Protein AF-A0A0S4MYK7-F1 (afdb_monomer_lite)

Radius of gyration: 21.39 Å; chains: 1; bounding box: 50×66×61 Å

pLDDT: mean 77.75, std 15.6, range [30.25, 95.31]

Organism: NCBI:txid1643428

Structure (mmCIF, N/CA/C/O backbone):
data_AF-A0A0S4MYK7-F1
#
_entry.id   AF-A0A0S4MYK7-F1
#
loop_
_atom_site.group_PDB
_atom_site.id
_atom_site.type_symbol
_atom_site.label_atom_id
_atom_site.label_alt_id
_atom_site.label_comp_id
_atom_site.label_asym_id
_atom_site.label_entity_id
_atom_site.label_seq_id
_atom_site.pdbx_PDB_ins_code
_atom_site.Cartn_x
_atom_site.Cartn_y
_atom_site.Cartn_z
_atom_site.occupancy
_atom_site.B_iso_or_equiv
_atom_site.auth_seq_id
_atom_site.auth_comp_id
_atom_site.auth_asym_id
_atom_site.auth_atom_id
_atom_site.pdbx_PDB_model_num
ATOM 1 N N . MET A 1 1 ? 24.132 -49.201 -12.277 1.00 36.19 1 MET A N 1
ATOM 2 C CA . MET A 1 1 ? 24.384 -48.050 -11.379 1.00 36.19 1 MET A CA 1
ATOM 3 C C . MET A 1 1 ? 23.115 -47.216 -11.295 1.00 36.19 1 MET A C 1
ATOM 5 O O . MET A 1 1 ? 22.819 -46.461 -12.211 1.00 36.19 1 MET A O 1
ATOM 9 N N . LEU A 1 2 ? 22.321 -47.432 -10.247 1.00 34.56 2 LEU A N 1
ATOM 10 C CA . LEU A 1 2 ? 21.029 -46.779 -10.039 1.00 34.56 2 LEU A CA 1
ATOM 11 C C . LEU A 1 2 ? 21.287 -45.382 -9.445 1.00 34.56 2 LEU A C 1
ATOM 13 O O . LEU A 1 2 ? 21.697 -45.269 -8.289 1.00 34.56 2 LEU A O 1
ATOM 17 N N . LYS A 1 3 ? 21.132 -44.316 -10.241 1.00 38.22 3 LYS A N 1
ATOM 18 C CA . LYS A 1 3 ? 21.224 -42.940 -9.731 1.00 38.22 3 LYS A CA 1
ATOM 19 C C . LYS A 1 3 ? 20.021 -42.687 -8.822 1.00 38.22 3 LYS A C 1
ATOM 21 O O . LYS A 1 3 ? 18.886 -42.667 -9.284 1.00 38.22 3 LYS A O 1
ATOM 26 N N . LYS A 1 4 ? 20.292 -42.529 -7.525 1.00 41.41 4 LYS A N 1
ATOM 27 C CA . LYS A 1 4 ? 19.329 -42.097 -6.508 1.00 41.41 4 LYS A CA 1
ATOM 28 C C . LYS A 1 4 ? 18.745 -40.744 -6.927 1.00 41.41 4 LYS A C 1
ATOM 30 O O . LYS A 1 4 ? 19.479 -39.763 -7.008 1.00 41.41 4 LYS A O 1
ATOM 35 N N . PHE A 1 5 ? 17.448 -40.707 -7.216 1.00 39.78 5 PHE A N 1
ATOM 36 C CA . PHE A 1 5 ? 16.699 -39.470 -7.413 1.00 39.78 5 PHE A CA 1
ATOM 37 C C . PHE A 1 5 ? 16.423 -38.889 -6.021 1.00 39.78 5 PHE A C 1
ATOM 39 O O . PHE A 1 5 ? 15.756 -39.520 -5.203 1.00 39.78 5 PHE A O 1
ATOM 46 N N . PHE A 1 6 ? 17.028 -37.745 -5.712 1.00 35.53 6 PHE A N 1
ATOM 47 C CA . PHE A 1 6 ? 16.837 -37.058 -4.438 1.00 35.53 6 PHE A CA 1
ATOM 48 C C . PHE A 1 6 ? 15.521 -36.279 -4.526 1.00 35.53 6 PHE A C 1
ATOM 50 O O . PHE A 1 6 ? 15.405 -35.337 -5.307 1.00 35.53 6 PHE A O 1
ATOM 57 N N . LEU A 1 7 ? 14.510 -36.711 -3.776 1.00 37.34 7 LEU A N 1
ATOM 58 C CA . LEU A 1 7 ? 13.224 -36.030 -3.673 1.00 37.34 7 LEU A CA 1
ATOM 59 C C . LEU A 1 7 ? 13.401 -34.894 -2.657 1.00 37.34 7 LEU A C 1
ATOM 61 O O . LEU A 1 7 ? 13.391 -35.124 -1.449 1.00 37.34 7 LEU A O 1
ATOM 65 N N . LEU A 1 8 ? 13.682 -33.682 -3.144 1.00 31.38 8 LEU A N 1
ATOM 66 C CA . LEU A 1 8 ? 13.832 -32.505 -2.293 1.00 31.38 8 LEU A CA 1
ATOM 67 C C . LEU A 1 8 ? 12.433 -32.005 -1.904 1.00 31.38 8 LEU A C 1
ATOM 69 O O . LEU A 1 8 ? 11.762 -31.328 -2.677 1.00 31.38 8 LEU A O 1
ATOM 73 N N . PHE A 1 9 ? 11.983 -32.372 -0.707 1.00 36.53 9 PHE A N 1
ATOM 74 C CA . PHE A 1 9 ? 10.802 -31.783 -0.079 1.00 36.53 9 PHE A CA 1
ATOM 75 C C . PHE A 1 9 ? 11.145 -30.339 0.323 1.00 36.53 9 PHE A C 1
ATOM 77 O O . PHE A 1 9 ? 11.805 -30.107 1.336 1.00 36.53 9 PHE A O 1
ATOM 84 N N . VAL A 1 10 ? 10.745 -29.357 -0.491 1.00 31.17 10 VAL A N 1
ATOM 85 C CA . VAL A 1 10 ? 10.786 -27.940 -0.105 1.00 31.17 10 VAL A CA 1
ATOM 86 C C . VAL A 1 10 ? 9.609 -27.698 0.832 1.00 31.17 10 VAL A C 1
ATOM 88 O O . VAL A 1 10 ? 8.481 -27.486 0.397 1.00 31.17 10 VAL A O 1
ATOM 91 N N . PHE A 1 11 ? 9.866 -27.759 2.137 1.00 32.56 11 PHE A N 1
ATOM 92 C CA . PHE A 1 11 ? 8.982 -27.144 3.119 1.00 32.56 11 PHE A CA 1
ATOM 93 C C . PHE A 1 11 ? 9.080 -25.625 2.935 1.00 32.56 11 PHE A C 1
ATOM 95 O O . PHE A 1 11 ? 10.013 -24.987 3.421 1.00 32.56 11 PHE A O 1
ATOM 102 N N . ALA A 1 12 ? 8.132 -25.046 2.196 1.00 33.25 12 ALA A N 1
ATOM 103 C CA . ALA A 1 12 ? 7.844 -23.624 2.277 1.00 33.25 12 ALA A CA 1
ATOM 104 C C . ALA A 1 12 ? 7.231 -23.377 3.658 1.00 33.25 12 ALA A C 1
ATOM 106 O O . ALA A 1 12 ? 6.034 -23.558 3.867 1.00 33.25 12 ALA A O 1
ATOM 107 N N . VAL A 1 13 ? 8.071 -23.047 4.637 1.00 30.25 13 VAL A N 1
ATOM 108 C CA . VAL A 1 13 ? 7.571 -22.477 5.882 1.00 30.25 13 VAL A CA 1
ATOM 109 C C . VAL A 1 13 ? 7.198 -21.040 5.546 1.00 30.25 13 VAL A C 1
ATOM 111 O O . VAL A 1 13 ? 8.043 -20.146 5.557 1.00 30.25 13 VAL A O 1
ATOM 114 N N . GLU A 1 14 ? 5.936 -20.823 5.188 1.00 32.03 14 GLU A N 1
ATOM 115 C CA . GLU A 1 14 ? 5.342 -19.500 5.313 1.00 32.03 14 GLU A CA 1
ATOM 116 C C . GLU A 1 14 ? 5.311 -19.191 6.804 1.00 32.03 14 GLU A C 1
ATOM 118 O O . GLU A 1 14 ? 4.403 -19.598 7.527 1.00 32.03 14 GLU A O 1
ATOM 123 N N . ILE A 1 15 ? 6.351 -18.524 7.304 1.00 30.55 15 ILE A N 1
ATOM 124 C CA . ILE A 1 15 ? 6.237 -17.890 8.607 1.00 30.55 15 ILE A CA 1
ATOM 125 C C . ILE A 1 15 ? 5.435 -16.614 8.362 1.00 30.55 15 ILE A C 1
ATOM 127 O O . ILE A 1 15 ? 5.977 -15.556 8.040 1.00 30.55 15 ILE A O 1
ATOM 131 N N . ILE A 1 16 ? 4.114 -16.778 8.389 1.00 30.27 16 ILE A N 1
ATOM 132 C CA . ILE A 1 16 ? 3.147 -15.692 8.321 1.00 30.27 16 ILE A CA 1
ATOM 133 C C . ILE A 1 16 ? 3.335 -14.903 9.613 1.00 30.27 16 ILE A C 1
ATOM 135 O O . ILE A 1 16 ? 3.156 -15.411 10.717 1.00 30.27 16 ILE A O 1
ATOM 139 N N . PHE A 1 17 ? 3.837 -13.688 9.460 1.00 31.70 17 PHE A N 1
ATOM 140 C CA . PHE A 1 17 ? 4.013 -12.741 10.539 1.00 31.70 17 PHE A CA 1
ATOM 141 C C . PHE A 1 17 ? 3.253 -11.458 10.130 1.00 31.70 17 PHE A C 1
ATOM 143 O O . PHE A 1 17 ? 3.478 -10.936 9.042 1.00 31.70 17 PHE A O 1
ATOM 150 N N . ALA A 1 18 ? 2.438 -10.898 11.034 1.00 32.97 18 ALA A N 1
ATOM 151 C CA . ALA A 1 18 ? 1.685 -9.618 10.951 1.00 32.97 18 ALA A CA 1
ATOM 152 C C . ALA A 1 18 ? 2.222 -8.512 10.006 1.00 32.97 18 ALA A C 1
ATOM 154 O O . ALA A 1 18 ? 3.213 -7.854 10.312 1.00 32.97 18 ALA A O 1
ATOM 155 N N . GLN A 1 19 ? 1.541 -8.194 8.916 1.00 52.41 19 GLN A N 1
ATOM 156 C CA . GLN A 1 19 ? 1.977 -7.187 7.940 1.00 52.41 19 GLN A CA 1
ATOM 157 C C . GLN A 1 19 ? 1.404 -5.794 8.275 1.00 52.41 19 GLN A C 1
ATOM 159 O O . GLN A 1 19 ? 0.698 -5.166 7.487 1.00 52.41 19 GLN A O 1
ATOM 164 N N . PHE A 1 20 ? 1.694 -5.298 9.482 1.00 57.03 20 PHE A N 1
ATOM 165 C CA . PHE A 1 20 ? 0.897 -4.278 10.179 1.00 57.03 20 PHE A CA 1
ATOM 166 C C . PHE A 1 20 ? 0.611 -2.989 9.383 1.00 57.03 20 PHE A C 1
ATOM 168 O O . PHE A 1 20 ? -0.503 -2.488 9.417 1.00 57.03 20 PHE A O 1
ATOM 175 N N . GLN A 1 21 ? 1.568 -2.452 8.624 1.00 63.75 21 GLN A N 1
ATOM 176 C CA . GLN A 1 21 ? 1.427 -1.169 7.900 1.00 63.75 21 GLN A CA 1
ATOM 177 C C . GLN A 1 21 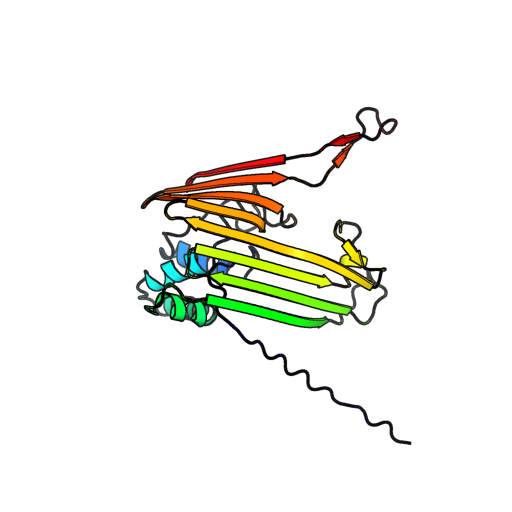? 1.734 -1.264 6.407 1.00 63.75 21 GLN A C 1
ATOM 179 O O . GLN A 1 21 ? 2.024 -0.262 5.738 1.00 63.75 21 GLN A O 1
ATOM 184 N N . GLU A 1 22 ? 1.684 -2.479 5.877 1.00 80.69 22 GLU A N 1
ATOM 185 C CA . GLU A 1 22 ? 1.877 -2.699 4.453 1.00 80.69 22 GLU A CA 1
ATOM 186 C C . GLU A 1 22 ? 0.706 -2.109 3.667 1.00 80.69 22 GLU A C 1
ATOM 188 O O . GLU A 1 22 ? -0.453 -2.201 4.082 1.00 80.69 22 GLU A O 1
ATOM 193 N N . THR A 1 23 ? 0.996 -1.466 2.542 1.00 85.69 23 THR A N 1
ATOM 194 C CA . THR A 1 23 ? -0.028 -1.085 1.575 1.00 85.69 23 THR A CA 1
ATOM 195 C C . THR A 1 23 ? -0.401 -2.308 0.757 1.00 85.69 23 THR A C 1
ATOM 197 O O . THR A 1 23 ? 0.454 -2.982 0.187 1.00 85.69 23 THR A O 1
ATOM 200 N N . ILE A 1 24 ? -1.697 -2.607 0.708 1.00 87.00 24 ILE A N 1
ATOM 201 C CA . ILE A 1 24 ? -2.219 -3.767 -0.008 1.00 87.00 24 ILE A CA 1
ATOM 202 C C . ILE A 1 24 ? -2.123 -3.482 -1.514 1.00 87.00 24 ILE A C 1
ATOM 204 O O . ILE A 1 24 ? -2.744 -2.506 -1.961 1.00 87.00 24 ILE A O 1
ATOM 208 N N . PRO A 1 25 ? -1.424 -4.320 -2.304 1.00 84.44 25 PRO A N 1
ATOM 209 C CA . PRO A 1 25 ? -1.356 -4.184 -3.758 1.00 84.44 25 PRO A CA 1
ATOM 210 C C . PRO A 1 25 ? -2.746 -4.069 -4.379 1.00 84.44 25 PRO A C 1
ATOM 212 O O . PRO A 1 25 ? -3.660 -4.797 -4.002 1.00 84.44 25 PRO A O 1
ATOM 215 N N . THR A 1 26 ? -2.937 -3.141 -5.312 1.00 83.44 26 THR A N 1
ATOM 216 C CA . THR A 1 26 ? -4.266 -2.732 -5.809 1.00 83.44 26 THR A CA 1
ATOM 217 C C . THR A 1 26 ? -5.048 -3.825 -6.543 1.00 83.44 26 THR A C 1
ATOM 219 O O . THR A 1 26 ? -6.259 -3.686 -6.725 1.00 83.44 26 THR A O 1
ATOM 222 N N . ASP A 1 27 ? -4.377 -4.903 -6.940 1.00 80.31 27 ASP A N 1
ATOM 223 C CA . ASP A 1 27 ? -4.916 -6.097 -7.594 1.00 80.31 27 ASP A CA 1
ATOM 224 C C . ASP A 1 27 ? -5.308 -7.218 -6.609 1.00 80.31 27 ASP A C 1
ATOM 226 O O . ASP A 1 27 ? -5.877 -8.236 -7.016 1.00 80.31 27 ASP A O 1
ATOM 230 N N . TYR A 1 28 ? -5.049 -7.038 -5.311 1.00 85.06 28 TYR A N 1
ATOM 231 C CA . TYR A 1 28 ? -5.287 -8.064 -4.302 1.00 85.06 28 TYR A CA 1
ATOM 232 C C . TYR A 1 28 ? -6.782 -8.347 -4.087 1.00 85.06 28 TYR A C 1
ATOM 234 O O . TYR A 1 28 ? -7.639 -7.458 -4.145 1.00 85.06 28 TYR A O 1
ATOM 242 N N . TRP A 1 29 ? -7.112 -9.608 -3.794 1.00 88.50 29 TRP A N 1
ATOM 243 C CA . TRP A 1 29 ? -8.495 -10.097 -3.721 1.00 88.50 29 TRP A CA 1
ATOM 244 C C . TRP A 1 29 ? -9.346 -9.390 -2.653 1.00 88.50 29 TRP A C 1
ATOM 246 O O . TRP A 1 29 ? -10.561 -9.270 -2.821 1.00 88.50 29 TRP A O 1
ATOM 256 N N . ILE A 1 30 ? -8.708 -8.848 -1.611 1.00 91.06 30 ILE A N 1
ATOM 257 C CA . ILE A 1 30 ? -9.346 -8.081 -0.532 1.00 91.06 30 ILE A CA 1
ATOM 258 C C . ILE A 1 30 ? -10.174 -6.916 -1.074 1.00 91.06 30 ILE A C 1
ATOM 260 O O . ILE A 1 30 ? -11.272 -6.667 -0.578 1.00 91.06 30 ILE A O 1
ATOM 264 N N . TYR A 1 31 ? -9.704 -6.217 -2.115 1.00 89.50 31 TYR A N 1
ATOM 265 C CA . TYR A 1 31 ? -10.429 -5.060 -2.647 1.00 89.50 31 TYR A CA 1
ATOM 266 C C . TYR A 1 31 ? -11.820 -5.429 -3.161 1.00 89.50 31 TYR A C 1
ATOM 268 O O . TYR A 1 31 ? -12.742 -4.629 -3.021 1.00 89.50 31 TYR A O 1
ATOM 276 N N . LYS A 1 32 ? -11.997 -6.642 -3.701 1.00 89.62 32 LYS A N 1
ATOM 277 C CA . LYS A 1 32 ? -13.311 -7.120 -4.150 1.00 89.62 32 LYS A CA 1
ATOM 278 C C . LYS A 1 32 ? -14.265 -7.301 -2.969 1.00 89.62 32 LYS A C 1
ATOM 280 O O . LYS A 1 32 ? -15.413 -6.879 -3.059 1.00 89.62 32 LYS A O 1
ATOM 285 N N . LEU A 1 33 ? -13.783 -7.874 -1.864 1.00 91.75 33 LEU A N 1
ATOM 286 C CA . LEU A 1 33 ? -14.592 -8.053 -0.656 1.00 91.75 33 LEU A CA 1
ATOM 287 C C . LEU A 1 33 ? -14.928 -6.724 0.013 1.00 91.75 33 LEU A C 1
ATOM 289 O O . LEU A 1 33 ? -16.085 -6.482 0.342 1.00 91.75 33 LEU A O 1
ATOM 293 N N . VAL A 1 34 ? -13.936 -5.845 0.167 1.00 91.31 34 VAL A N 1
ATOM 294 C CA . VAL A 1 34 ? -14.137 -4.518 0.756 1.00 91.31 34 VAL A CA 1
ATOM 295 C C . VAL A 1 34 ? -15.154 -3.726 -0.062 1.00 91.31 34 VAL A C 1
ATOM 297 O O . VAL A 1 34 ? -16.049 -3.119 0.510 1.00 91.31 34 VAL A O 1
ATOM 300 N N . GLU A 1 35 ? -15.084 -3.749 -1.394 1.00 89.38 35 GLU A N 1
ATOM 301 C CA . GLU A 1 35 ? -16.084 -3.073 -2.226 1.00 89.38 35 GLU A CA 1
ATOM 302 C C . GLU A 1 35 ? -17.494 -3.649 -2.069 1.00 89.38 35 GLU A C 1
ATOM 304 O O . GLU A 1 35 ? -18.450 -2.878 -1.995 1.00 89.38 35 GLU A O 1
ATOM 309 N N . GLU A 1 36 ? -17.637 -4.973 -2.004 1.00 90.81 36 GLU A N 1
ATOM 310 C CA . GLU A 1 36 ? -18.932 -5.628 -1.782 1.00 90.81 36 GLU A CA 1
ATOM 311 C C . GLU A 1 36 ? -19.528 -5.243 -0.419 1.00 90.81 36 GLU A C 1
ATOM 313 O O . GLU A 1 36 ? -20.709 -4.908 -0.318 1.00 90.81 36 GLU A O 1
ATOM 318 N N . LEU A 1 37 ? -18.699 -5.209 0.624 1.00 91.69 37 LEU A N 1
ATOM 319 C CA . LEU A 1 37 ? -19.108 -4.794 1.965 1.00 91.69 37 LEU A CA 1
ATOM 320 C C . LEU A 1 37 ? -19.464 -3.298 2.001 1.00 91.69 37 LEU A C 1
ATOM 322 O O . LEU A 1 37 ? -20.478 -2.923 2.593 1.00 91.69 37 LEU A O 1
ATOM 326 N N . LYS A 1 38 ? -18.734 -2.448 1.269 1.00 90.31 38 LYS A N 1
ATOM 327 C CA . LYS A 1 38 ? -19.069 -1.021 1.120 1.00 90.31 38 LYS A CA 1
ATOM 328 C C . LYS A 1 38 ? -20.423 -0.783 0.478 1.00 90.31 38 LYS A C 1
ATOM 330 O O . LYS A 1 38 ? -21.172 0.069 0.953 1.00 90.31 38 LYS A O 1
ATOM 335 N N . LEU A 1 39 ? -20.775 -1.555 -0.551 1.00 89.38 39 LEU A N 1
ATOM 336 C CA . LEU A 1 39 ? -22.108 -1.484 -1.162 1.00 89.38 39 LEU A CA 1
ATOM 337 C C . LEU A 1 39 ? -23.226 -1.840 -0.174 1.00 89.38 39 LEU A C 1
ATOM 339 O O . LEU A 1 39 ? -24.332 -1.317 -0.284 1.00 89.38 39 LEU A O 1
ATOM 343 N N . ARG A 1 40 ? -22.929 -2.689 0.811 1.00 90.06 40 ARG A N 1
ATOM 344 C CA . ARG A 1 40 ? -23.859 -3.119 1.866 1.00 90.06 40 ARG A CA 1
ATOM 345 C C . ARG A 1 40 ? -23.885 -2.176 3.070 1.00 90.06 40 ARG A C 1
ATOM 347 O O . ARG A 1 40 ? -24.639 -2.399 4.011 1.00 90.06 40 ARG A O 1
ATOM 354 N N . GLY A 1 41 ? -23.105 -1.096 3.029 1.00 88.69 41 GLY A N 1
ATOM 355 C CA . GLY A 1 41 ? -23.078 -0.065 4.060 1.00 88.69 41 GLY A CA 1
ATOM 356 C C . GLY A 1 41 ? -22.024 -0.262 5.148 1.00 88.69 41 GLY A C 1
ATOM 357 O O . GLY A 1 41 ? -22.028 0.539 6.081 1.00 88.69 41 GLY A O 1
ATOM 358 N N . TYR A 1 42 ? -21.143 -1.251 5.001 1.00 91.19 42 TYR A N 1
ATOM 359 C CA . TYR A 1 42 ? -19.951 -1.488 5.823 1.00 91.19 42 TYR A CA 1
ATOM 360 C C . TYR A 1 42 ? -18.740 -0.695 5.274 1.00 91.19 42 TYR A C 1
ATOM 362 O O . TYR A 1 42 ? -18.830 -0.042 4.236 1.00 91.19 42 TYR A O 1
ATOM 370 N N . PHE A 1 43 ? -17.609 -0.701 5.968 1.00 88.75 43 PHE A N 1
ATOM 371 C CA . PHE A 1 43 ? -16.346 -0.008 5.674 1.00 88.75 43 PHE A CA 1
ATOM 372 C C . PHE A 1 43 ? -16.482 1.455 5.220 1.00 88.75 43 PHE A C 1
ATOM 374 O O . PHE A 1 43 ? -15.762 1.917 4.322 1.00 88.75 43 PHE A O 1
ATOM 381 N N . ARG A 1 44 ? -17.407 2.214 5.823 1.00 84.12 44 ARG A N 1
ATOM 382 C CA . ARG A 1 44 ? -17.657 3.620 5.43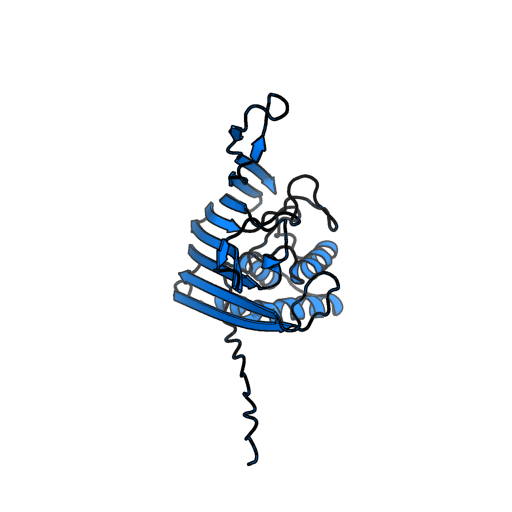7 1.00 84.12 44 ARG A CA 1
ATOM 383 C C . ARG A 1 44 ? -16.482 4.544 5.751 1.00 84.12 44 ARG A C 1
ATOM 385 O O . ARG A 1 44 ? -16.342 5.571 5.094 1.00 84.12 44 ARG A O 1
ATOM 392 N N . GLY A 1 45 ? -15.642 4.182 6.721 1.00 80.94 45 GLY A N 1
ATOM 393 C CA . GLY A 1 45 ? -14.445 4.941 7.077 1.00 80.94 45 GLY A CA 1
ATOM 394 C C . GLY A 1 45 ? -13.299 4.798 6.072 1.00 80.94 45 GLY A C 1
ATOM 395 O O . GLY A 1 45 ? -12.371 5.604 6.100 1.00 80.94 45 GLY A O 1
ATOM 396 N N . LEU A 1 46 ? -13.348 3.819 5.155 1.00 86.44 46 LEU A N 1
ATOM 397 C CA . LEU A 1 46 ? -12.339 3.699 4.101 1.00 86.44 46 LEU A CA 1
ATOM 398 C C . LEU A 1 46 ? -12.646 4.654 2.940 1.00 86.44 46 LEU A C 1
ATOM 400 O O . LEU A 1 46 ? -13.740 4.594 2.367 1.00 86.44 46 LEU A O 1
ATOM 404 N N . PRO A 1 47 ? -11.676 5.452 2.468 1.00 82.44 47 PRO A N 1
ATOM 405 C CA . PRO A 1 47 ? -11.894 6.342 1.333 1.00 82.44 47 PRO A CA 1
ATOM 406 C C . PRO A 1 47 ? -12.092 5.528 0.049 1.00 82.44 47 PRO A C 1
ATOM 408 O O . PRO A 1 47 ? -11.255 4.717 -0.329 1.00 82.44 47 PRO A O 1
ATOM 411 N N . GLN A 1 48 ? -13.218 5.678 -0.648 1.00 77.38 48 GLN A N 1
ATOM 412 C CA . GLN A 1 48 ? -13.540 4.819 -1.801 1.00 77.38 48 GLN A CA 1
ATOM 413 C C . GLN A 1 48 ? -12.688 5.103 -3.042 1.00 77.38 48 GLN A C 1
ATOM 415 O O . GLN A 1 48 ? -12.315 4.166 -3.744 1.00 77.38 48 GLN A O 1
ATOM 420 N N . GLY A 1 49 ? -12.358 6.370 -3.289 1.00 79.69 49 GLY A N 1
ATOM 421 C CA . GLY A 1 49 ? -11.587 6.789 -4.460 1.00 79.69 49 GLY A CA 1
ATOM 422 C C . GLY A 1 49 ? -10.070 6.741 -4.281 1.00 79.69 49 GLY A C 1
ATOM 423 O O . GLY A 1 49 ? -9.359 7.122 -5.206 1.00 79.69 49 GLY A O 1
ATOM 424 N N . TYR A 1 50 ? -9.573 6.319 -3.114 1.00 83.94 50 TYR A N 1
ATOM 425 C CA . TYR A 1 50 ? -8.156 6.387 -2.768 1.00 83.94 50 TYR A CA 1
ATOM 426 C C . TYR A 1 50 ? -7.619 5.009 -2.387 1.00 83.94 50 TYR A C 1
ATOM 428 O O . TYR A 1 50 ? -7.980 4.463 -1.348 1.00 83.94 50 TYR A O 1
ATOM 436 N N . LYS A 1 51 ? -6.745 4.456 -3.228 1.00 87.25 51 LYS A N 1
ATOM 437 C CA . LYS A 1 51 ? -6.049 3.182 -3.018 1.00 87.25 51 LYS A CA 1
ATOM 438 C C . LYS A 1 51 ? -4.545 3.389 -3.289 1.00 87.25 51 LYS A C 1
ATOM 440 O O . LYS A 1 51 ? -4.198 4.260 -4.095 1.00 87.25 51 LYS A O 1
ATOM 445 N N . PRO A 1 52 ? -3.646 2.602 -2.677 1.00 87.94 52 PRO A N 1
ATOM 446 C CA . PRO A 1 52 ? -3.906 1.424 -1.854 1.00 87.94 52 PRO A CA 1
ATOM 447 C C . PRO A 1 52 ? -4.301 1.738 -0.405 1.00 87.94 52 PRO A C 1
ATOM 449 O O . PRO A 1 52 ? -3.860 2.733 0.171 1.00 87.94 52 PRO A O 1
ATOM 452 N N . TYR A 1 53 ? -5.112 0.859 0.186 1.00 88.62 53 TYR A N 1
ATOM 453 C CA . TYR A 1 53 ? -5.342 0.832 1.630 1.00 88.62 53 TYR A CA 1
ATOM 454 C C . TYR A 1 53 ? -4.149 0.193 2.325 1.00 88.62 53 TYR A C 1
ATOM 456 O O . TYR A 1 53 ? -3.570 -0.774 1.826 1.00 88.62 53 TYR A O 1
ATOM 464 N N . SER A 1 54 ? -3.795 0.710 3.494 1.00 86.62 54 SER A N 1
ATOM 465 C CA . SER A 1 54 ? -2.942 -0.042 4.406 1.00 86.62 54 SER A CA 1
ATOM 466 C C . SER A 1 54 ? -3.728 -1.182 5.046 1.00 86.62 54 SER A C 1
ATOM 468 O O . SER A 1 54 ? -4.935 -1.068 5.278 1.00 86.62 54 SER A O 1
ATOM 470 N N . ARG A 1 55 ? -3.036 -2.275 5.368 1.00 87.44 55 ARG A N 1
ATOM 471 C CA . ARG A 1 55 ? -3.629 -3.403 6.096 1.00 87.44 55 ARG A CA 1
ATOM 472 C C . ARG A 1 55 ? -4.276 -2.930 7.401 1.00 87.44 55 ARG A C 1
ATOM 474 O O . ARG A 1 55 ? -5.425 -3.267 7.664 1.00 87.44 55 ARG A O 1
ATOM 481 N N . ILE A 1 56 ? -3.623 -2.027 8.138 1.00 83.00 56 ILE A N 1
ATOM 482 C CA . ILE A 1 56 ? -4.180 -1.483 9.381 1.00 83.00 56 ILE A CA 1
ATOM 483 C C . ILE A 1 56 ? -5.468 -0.680 9.213 1.00 83.00 56 ILE A C 1
ATOM 485 O O . ILE A 1 56 ? -6.345 -0.753 10.071 1.00 83.00 56 ILE A O 1
ATOM 489 N N . GLU A 1 57 ? -5.597 0.101 8.136 1.00 85.38 57 GLU A N 1
ATOM 490 C CA . GLU A 1 57 ? -6.824 0.861 7.873 1.00 85.38 57 GLU A CA 1
ATOM 491 C C . GLU A 1 57 ? -8.008 -0.093 7.703 1.00 85.38 57 GLU A C 1
ATOM 493 O O . GLU A 1 57 ? -9.079 0.163 8.250 1.00 85.38 57 GLU A O 1
ATOM 498 N N . VAL A 1 58 ? -7.806 -1.214 7.002 1.00 90.62 58 VAL A N 1
ATOM 499 C CA . VAL A 1 58 ? -8.844 -2.237 6.824 1.00 90.62 58 VAL A CA 1
ATOM 500 C C . VAL A 1 58 ? -9.171 -2.910 8.156 1.00 90.62 58 VAL A C 1
ATOM 502 O O . VAL A 1 58 ? -10.341 -3.023 8.504 1.00 90.62 58 VAL A O 1
ATOM 505 N N . VAL A 1 59 ? -8.161 -3.289 8.941 1.00 90.00 59 VAL A N 1
ATOM 506 C CA . VAL A 1 59 ? -8.365 -3.986 10.222 1.00 90.00 59 VAL A CA 1
ATOM 507 C C . VAL A 1 59 ? -9.086 -3.122 11.247 1.00 90.00 59 VAL A C 1
ATOM 509 O O . VAL A 1 59 ? -9.985 -3.614 11.920 1.00 90.00 59 VAL A O 1
ATOM 512 N N . LYS A 1 60 ? -8.762 -1.827 11.338 1.00 87.44 60 LYS A N 1
ATOM 513 C CA . LYS A 1 60 ? -9.504 -0.895 12.203 1.00 87.44 60 LYS A CA 1
ATOM 514 C C . LYS A 1 60 ? -11.001 -0.924 11.894 1.00 87.44 60 LYS A C 1
ATOM 516 O O . LYS A 1 60 ? -11.812 -0.986 12.802 1.00 87.44 60 LYS A O 1
ATOM 521 N N . GLN A 1 61 ? -11.360 -0.959 10.613 1.00 90.00 61 GLN A N 1
ATOM 522 C CA . GLN A 1 61 ? -12.759 -1.016 10.192 1.00 90.00 61 GLN A CA 1
ATOM 523 C C . GLN A 1 61 ? -13.405 -2.380 10.451 1.00 90.00 61 GLN A C 1
ATOM 525 O O . GLN A 1 61 ? -14.573 -2.417 10.810 1.00 90.00 61 GLN A O 1
ATOM 530 N N . ILE A 1 62 ? -12.656 -3.484 10.338 1.00 91.62 62 ILE A N 1
ATOM 531 C CA . ILE A 1 62 ? -13.145 -4.811 10.749 1.00 91.62 62 ILE A CA 1
ATOM 532 C C . ILE A 1 62 ? -13.521 -4.798 12.237 1.00 91.62 62 ILE A C 1
ATOM 534 O O . ILE A 1 62 ? -14.581 -5.295 12.602 1.00 91.62 62 ILE A O 1
ATOM 538 N N . LEU A 1 63 ? -12.672 -4.210 13.086 1.00 89.12 63 LEU A N 1
ATOM 539 C CA . LEU A 1 63 ? -12.879 -4.162 14.537 1.00 89.12 63 LEU A CA 1
ATOM 540 C C . LEU A 1 63 ? -13.991 -3.194 14.966 1.00 89.12 63 LEU A C 1
ATOM 542 O O . LEU A 1 63 ? -14.654 -3.440 15.972 1.00 89.12 63 LEU A O 1
ATOM 546 N N . ASP A 1 64 ? -14.194 -2.109 14.217 1.00 87.94 64 ASP A N 1
ATOM 547 C CA . ASP A 1 64 ? -15.217 -1.102 14.514 1.00 87.94 64 ASP A CA 1
ATOM 548 C C . ASP A 1 64 ? -16.641 -1.558 14.126 1.00 87.94 64 ASP A C 1
ATOM 550 O O . ASP A 1 64 ? -17.626 -0.983 14.602 1.00 87.94 64 ASP A O 1
ATOM 554 N N . GLU A 1 65 ? -16.788 -2.565 13.256 1.00 87.81 65 GLU A N 1
ATOM 555 C CA . GLU A 1 65 ? -18.073 -2.916 12.643 1.00 87.81 65 GLU A CA 1
ATOM 556 C C . GLU A 1 65 ? -18.762 -4.142 13.256 1.00 87.81 65 GLU A C 1
ATOM 558 O O . GLU A 1 65 ? -18.212 -5.233 13.370 1.00 87.81 65 GLU A O 1
ATOM 563 N N . GLY A 1 66 ? -20.043 -3.975 13.603 1.00 80.25 66 GLY A N 1
ATOM 564 C CA . GLY A 1 66 ? -20.909 -5.063 14.051 1.00 80.25 66 GLY A CA 1
ATOM 565 C C . GLY A 1 66 ? -21.594 -5.772 12.880 1.00 80.25 66 GLY A C 1
ATOM 566 O O . GLY A 1 66 ? -22.351 -5.156 12.128 1.00 80.25 66 GLY A O 1
ATOM 567 N N . VAL A 1 67 ? -21.382 -7.084 12.748 1.00 86.06 67 VAL A N 1
ATOM 568 C CA . VAL A 1 67 ? -21.946 -7.892 11.653 1.00 86.06 67 VAL A CA 1
ATOM 569 C C . VAL A 1 67 ? -23.229 -8.603 12.083 1.00 86.06 67 VAL A C 1
ATOM 571 O O . VAL A 1 67 ? -23.229 -9.363 13.052 1.00 86.06 67 VAL A O 1
ATOM 574 N N . SER A 1 68 ? -24.318 -8.400 11.337 1.00 78.75 68 SER A N 1
ATOM 575 C CA . SER A 1 68 ? -25.645 -8.956 11.646 1.00 78.75 68 SER A CA 1
ATOM 576 C C . SER A 1 68 ? -26.120 -10.052 10.679 1.00 78.75 68 SER A C 1
ATOM 578 O O . SER A 1 68 ? -26.889 -10.917 11.095 1.00 78.75 68 SER A O 1
ATOM 580 N N . GLY A 1 69 ? -25.668 -10.059 9.419 1.00 88.31 69 GLY A N 1
ATOM 581 C CA . GLY A 1 69 ? -26.088 -11.028 8.396 1.00 88.31 69 GLY A CA 1
ATOM 582 C C . GLY A 1 69 ? -25.164 -12.245 8.248 1.00 88.31 69 GLY A C 1
ATOM 583 O O . GLY A 1 69 ? -23.959 -12.168 8.490 1.00 88.31 69 GLY A O 1
ATOM 584 N N . GLU A 1 70 ? -25.719 -13.395 7.841 1.00 89.81 70 GLU A N 1
ATOM 585 C CA . GLU A 1 70 ? -24.952 -14.645 7.671 1.00 89.81 70 GLU A CA 1
ATOM 586 C C . GLU A 1 70 ? -23.955 -14.563 6.503 1.00 89.81 70 GLU A C 1
ATOM 588 O O . GLU A 1 70 ? -22.833 -15.066 6.596 1.00 89.81 70 GLU A O 1
ATOM 593 N N . PHE A 1 71 ? -24.350 -13.918 5.403 1.00 90.12 71 PHE A N 1
ATOM 594 C CA . PHE A 1 71 ? -23.487 -13.734 4.239 1.00 90.12 71 PHE A CA 1
ATOM 595 C C . PHE A 1 71 ? -22.334 -12.779 4.557 1.00 90.12 71 PHE A C 1
ATOM 597 O O . PHE A 1 71 ? -21.173 -13.102 4.313 1.00 90.12 71 PHE A O 1
ATOM 604 N N . GLU A 1 72 ? -22.644 -11.642 5.175 1.00 93.00 72 GLU A N 1
ATOM 605 C CA . GLU A 1 72 ? -21.671 -10.650 5.619 1.00 93.00 72 GLU A CA 1
ATOM 606 C C . GLU A 1 72 ? -20.686 -11.277 6.605 1.00 93.00 72 GLU A C 1
ATOM 608 O O . GLU A 1 72 ? -19.482 -11.096 6.457 1.00 93.00 72 GLU A O 1
ATOM 613 N N . ARG A 1 73 ? -21.162 -12.116 7.534 1.00 92.81 73 ARG A N 1
ATOM 614 C CA . ARG A 1 73 ? -20.295 -12.844 8.470 1.00 92.81 73 ARG A CA 1
ATOM 615 C C . ARG A 1 73 ? -19.306 -13.770 7.758 1.00 92.81 73 ARG A C 1
ATOM 617 O O . ARG A 1 73 ? -18.178 -13.897 8.221 1.00 92.81 73 ARG A O 1
ATOM 624 N N . LYS A 1 74 ? -19.676 -14.386 6.628 1.00 93.62 74 LYS A N 1
ATOM 625 C CA . LYS A 1 74 ? -18.732 -15.180 5.815 1.00 93.62 74 LYS A CA 1
ATOM 626 C C . LYS A 1 74 ? -17.658 -14.299 5.178 1.00 93.62 74 LYS A C 1
ATOM 628 O O . LYS A 1 74 ? -16.492 -14.677 5.203 1.00 93.62 74 LYS A O 1
ATOM 633 N N . LEU A 1 75 ? -18.029 -13.132 4.649 1.00 93.38 75 LEU A N 1
ATOM 634 C CA . LEU A 1 75 ? -17.067 -12.194 4.061 1.00 93.38 75 LEU A CA 1
ATOM 635 C C . LEU A 1 75 ? -16.117 -11.613 5.113 1.00 93.38 75 LEU A C 1
ATOM 637 O O . LEU A 1 75 ? -14.911 -11.568 4.884 1.00 93.38 75 LEU A O 1
ATOM 641 N N . PHE A 1 76 ? -16.651 -11.219 6.271 1.00 94.19 76 PHE A N 1
ATOM 642 C CA . PHE A 1 76 ? -15.852 -10.765 7.407 1.00 94.19 76 PHE A CA 1
ATOM 643 C C . PHE A 1 76 ? -14.896 -11.852 7.869 1.00 94.19 76 PHE A C 1
ATOM 645 O O . PHE A 1 76 ? -13.716 -11.569 7.997 1.00 94.19 76 PHE A O 1
ATOM 652 N N . LYS A 1 77 ? -15.353 -13.102 7.989 1.00 93.75 77 LYS A N 1
ATOM 653 C CA . LYS A 1 77 ? -14.477 -14.217 8.353 1.00 93.75 77 LYS A CA 1
ATOM 654 C C . LYS A 1 77 ? -13.301 -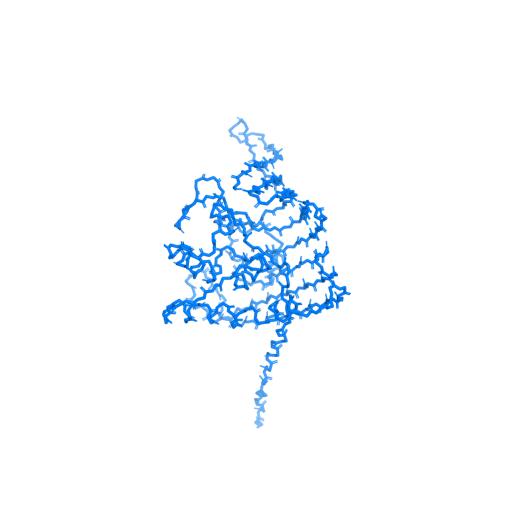14.384 7.384 1.00 93.75 77 LYS A C 1
ATOM 656 O O . LYS A 1 77 ? -12.183 -14.588 7.829 1.00 93.75 77 LYS A O 1
ATOM 661 N N . MET A 1 78 ? -13.524 -14.262 6.073 1.00 93.69 78 MET A N 1
ATOM 662 C CA . MET A 1 78 ? -12.425 -14.318 5.097 1.00 93.69 78 MET A CA 1
ATOM 663 C C . MET A 1 78 ? -11.404 -13.193 5.307 1.00 93.69 78 MET A C 1
ATOM 665 O O . MET A 1 78 ? -10.208 -13.421 5.154 1.00 93.69 78 MET A O 1
ATOM 669 N N . LEU A 1 79 ? -11.867 -11.983 5.640 1.00 92.88 79 LEU A N 1
ATOM 670 C CA . LEU A 1 79 ? -10.983 -10.862 5.959 1.00 92.88 79 LEU A CA 1
ATOM 671 C C . LEU A 1 79 ? -10.264 -11.084 7.293 1.00 92.88 79 LEU A C 1
ATOM 673 O O . LEU A 1 79 ? -9.060 -10.886 7.369 1.00 92.88 79 LEU A O 1
ATOM 677 N N . GLU A 1 80 ? -10.977 -11.524 8.325 1.00 92.50 80 GLU A N 1
ATOM 678 C CA . GLU A 1 80 ? -10.409 -11.853 9.631 1.00 92.50 80 GLU A CA 1
ATOM 679 C C . GLU A 1 80 ? -9.322 -12.916 9.500 1.00 92.50 80 GLU A C 1
ATOM 681 O O . GLU A 1 80 ? -8.251 -12.715 10.054 1.00 92.50 80 GLU A O 1
ATOM 686 N N . ASP A 1 81 ? -9.552 -13.978 8.720 1.00 90.62 81 ASP A N 1
ATOM 687 C CA . ASP A 1 81 ? -8.583 -15.048 8.458 1.00 90.62 81 ASP A CA 1
ATOM 688 C C . ASP A 1 81 ? -7.317 -14.535 7.744 1.00 90.62 81 ASP A C 1
ATOM 690 O O . ASP A 1 81 ? -6.208 -14.959 8.060 1.00 90.62 81 ASP A O 1
ATOM 694 N N . GLU A 1 82 ? -7.454 -13.575 6.829 1.00 88.69 82 GLU A N 1
ATOM 695 C CA . GLU A 1 82 ? -6.325 -12.925 6.146 1.00 88.69 82 GLU A CA 1
ATOM 696 C C . GLU A 1 82 ? -5.578 -11.914 7.033 1.00 88.69 82 GLU A C 1
ATOM 698 O O . GLU A 1 82 ? -4.395 -11.657 6.802 1.00 88.69 82 GLU A O 1
ATOM 703 N N . PHE A 1 83 ? -6.255 -11.331 8.029 1.00 89.50 83 PHE A N 1
ATOM 704 C CA . PHE A 1 83 ? -5.734 -10.276 8.904 1.00 89.50 83 PHE A CA 1
ATOM 705 C C . PHE A 1 83 ? -5.573 -10.695 10.377 1.00 89.50 83 PHE A C 1
ATOM 707 O O . PHE A 1 83 ? -5.491 -9.836 11.263 1.00 89.50 83 PHE A O 1
ATOM 714 N N . GLN A 1 84 ? -5.556 -12.000 10.677 1.00 86.69 84 GLN A N 1
ATOM 715 C CA . GLN A 1 84 ? -5.571 -12.502 12.063 1.00 86.69 84 GLN A CA 1
ATOM 716 C C . GLN A 1 84 ? -4.428 -11.921 12.894 1.00 86.69 84 GLN A C 1
ATOM 718 O O . GLN A 1 84 ? -4.605 -11.545 14.057 1.00 86.69 84 GLN A O 1
ATOM 723 N N . ASP A 1 85 ? -3.258 -11.813 12.279 1.00 78.19 85 ASP A N 1
ATOM 724 C CA . ASP A 1 85 ? -2.063 -11.308 12.927 1.00 78.19 85 ASP A CA 1
ATOM 725 C C . ASP A 1 85 ? -2.172 -9.813 13.270 1.00 78.19 85 ASP A C 1
ATOM 727 O O . ASP A 1 85 ? -1.789 -9.390 14.364 1.00 78.19 85 ASP A O 1
ATOM 731 N N . GLU A 1 86 ? -2.705 -8.995 12.359 1.00 81.19 86 GLU A N 1
ATOM 732 C CA . GLU A 1 86 ? -2.917 -7.565 12.589 1.00 81.19 86 GLU A CA 1
ATOM 733 C C . GLU A 1 86 ? -4.015 -7.304 13.626 1.00 81.19 86 GLU A C 1
ATOM 735 O O . GLU A 1 86 ? -3.876 -6.396 14.450 1.00 81.19 86 GLU A O 1
ATOM 740 N N . ILE A 1 87 ? -5.074 -8.119 13.626 1.00 86.19 87 ILE A N 1
ATOM 741 C CA . ILE A 1 87 ? -6.130 -8.088 14.647 1.00 86.19 87 ILE A CA 1
ATOM 742 C C . ILE A 1 87 ? -5.533 -8.381 16.025 1.00 86.19 87 ILE A C 1
ATOM 744 O O . ILE A 1 87 ? -5.772 -7.637 16.983 1.00 86.19 87 ILE A O 1
ATOM 748 N N . LYS A 1 88 ? -4.717 -9.438 16.127 1.00 83.69 88 LYS A N 1
ATOM 749 C CA . LYS A 1 88 ? -4.044 -9.816 17.374 1.00 83.69 88 LYS A CA 1
ATOM 750 C C . LYS A 1 88 ? -3.132 -8.701 17.876 1.00 83.69 88 LYS A C 1
ATOM 752 O O . LYS A 1 88 ? -3.126 -8.424 19.073 1.00 83.69 88 LYS A O 1
ATOM 757 N N . PHE A 1 89 ? -2.404 -8.044 16.976 1.00 76.62 89 PHE A N 1
ATOM 758 C CA . PHE A 1 89 ? -1.555 -6.912 17.329 1.00 76.62 89 PHE A CA 1
ATOM 759 C C . PHE A 1 89 ? -2.370 -5.724 17.857 1.00 76.62 89 PHE A C 1
ATOM 761 O O . PHE A 1 89 ? -2.062 -5.222 18.931 1.00 76.62 89 PHE A O 1
ATOM 768 N N . LEU A 1 90 ? -3.426 -5.291 17.152 1.00 79.50 90 LEU A N 1
ATOM 769 C CA . LEU A 1 90 ? -4.241 -4.145 17.588 1.00 79.50 90 LEU A CA 1
ATOM 770 C C . LEU A 1 90 ? -4.978 -4.382 18.906 1.00 79.50 90 LEU A C 1
ATOM 772 O O . LEU A 1 90 ? -5.211 -3.435 19.655 1.00 79.50 90 LEU A O 1
ATOM 776 N N . THR A 1 91 ? -5.369 -5.627 19.159 1.00 81.94 91 THR A N 1
ATOM 777 C CA . THR A 1 91 ? -6.068 -6.014 20.390 1.00 81.94 91 THR A CA 1
ATOM 778 C C . THR A 1 91 ? -5.096 -6.179 21.563 1.00 81.94 91 THR A C 1
ATOM 780 O O . THR A 1 91 ? -5.501 -6.094 22.723 1.00 81.94 91 THR A O 1
ATOM 783 N N . SER A 1 92 ? -3.808 -6.400 21.285 1.00 78.00 92 SER A N 1
ATOM 784 C CA . SER A 1 92 ? -2.772 -6.451 22.311 1.00 78.00 92 SER A CA 1
ATOM 785 C C . SER A 1 92 ? -2.520 -5.055 22.888 1.00 78.00 92 SER A C 1
ATOM 787 O O . SER A 1 92 ? -2.438 -4.064 22.167 1.00 78.00 92 SER A O 1
ATOM 789 N N . ASN A 1 93 ? -2.364 -4.964 24.209 1.00 65.88 93 ASN A N 1
ATOM 790 C CA . ASN A 1 93 ? -2.125 -3.690 24.897 1.00 65.88 93 ASN A CA 1
ATOM 791 C C . ASN A 1 93 ? -0.700 -3.137 24.692 1.00 65.88 93 ASN A C 1
ATOM 793 O O . ASN A 1 93 ? -0.408 -2.024 25.132 1.00 65.88 93 ASN A O 1
ATOM 797 N N . ASP A 1 94 ? 0.186 -3.894 24.042 1.00 65.00 94 ASP A N 1
ATOM 798 C CA . ASP A 1 94 ? 1.598 -3.547 23.912 1.00 65.00 94 ASP A CA 1
ATOM 799 C C . ASP A 1 94 ? 1.883 -2.794 22.601 1.00 65.00 94 ASP A C 1
ATOM 801 O O . ASP A 1 94 ? 2.210 -3.366 21.564 1.00 65.00 94 ASP A O 1
ATOM 805 N N . LYS A 1 95 ? 1.694 -1.469 22.627 1.00 59.75 95 LYS A N 1
ATOM 806 C CA . LYS A 1 95 ? 1.802 -0.592 21.441 1.00 59.75 95 LYS A CA 1
ATOM 807 C C . LYS A 1 95 ? 3.240 -0.260 21.015 1.00 59.75 95 LYS A C 1
ATOM 809 O O . LYS A 1 95 ? 3.429 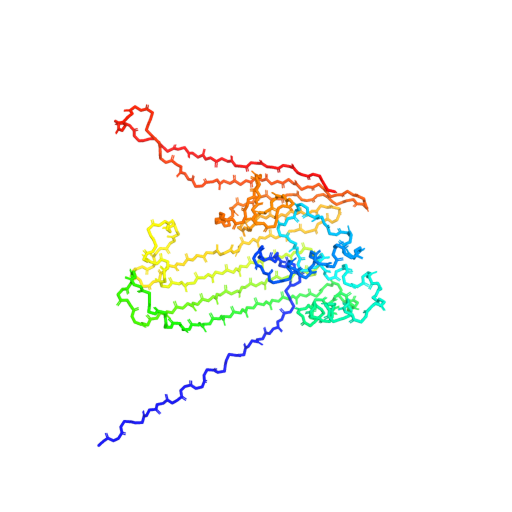0.352 19.965 1.00 59.75 95 LYS A O 1
ATOM 814 N N . ASN A 1 96 ? 4.242 -0.642 21.807 1.00 64.50 96 ASN A N 1
ATOM 815 C CA . ASN A 1 96 ? 5.661 -0.373 21.542 1.00 64.50 96 ASN A CA 1
ATOM 816 C C . ASN A 1 96 ? 6.428 -1.642 21.155 1.00 64.50 96 ASN A C 1
ATOM 818 O O . ASN A 1 96 ? 7.616 -1.767 21.451 1.00 64.50 96 ASN A O 1
ATOM 822 N N . ASP A 1 97 ? 5.753 -2.577 20.494 1.00 69.62 97 ASP A N 1
ATOM 823 C CA . ASP A 1 97 ? 6.400 -3.804 20.073 1.00 69.62 97 ASP A CA 1
ATOM 824 C C . ASP A 1 97 ? 7.265 -3.576 18.821 1.00 69.62 97 ASP A C 1
ATOM 826 O O . ASP A 1 97 ? 6.901 -2.863 17.872 1.00 69.62 97 ASP A O 1
ATOM 830 N N . PHE A 1 98 ? 8.454 -4.164 18.851 1.00 73.62 98 PHE A N 1
ATOM 831 C CA . PHE A 1 98 ? 9.403 -4.152 17.749 1.00 73.62 98 PHE A CA 1
ATOM 832 C C . PHE A 1 98 ? 9.203 -5.417 16.929 1.00 73.62 98 PHE A C 1
ATOM 834 O O . PHE A 1 98 ? 9.232 -6.522 17.464 1.00 73.62 98 PHE A O 1
ATOM 841 N N . SER A 1 99 ? 9.063 -5.277 15.612 1.00 73.69 99 SER A N 1
ATOM 842 C CA . SER A 1 99 ? 8.779 -6.425 14.761 1.00 73.69 99 SER A CA 1
ATOM 843 C C . SER A 1 99 ? 9.574 -6.375 13.461 1.00 73.69 99 SER A C 1
ATOM 845 O O . SER A 1 99 ? 9.482 -5.420 12.694 1.00 73.69 99 SER A O 1
ATOM 847 N N . VAL A 1 100 ? 10.281 -7.463 13.156 1.00 75.50 100 VAL A N 1
ATOM 848 C CA . VAL A 1 100 ? 11.002 -7.662 11.889 1.00 75.50 100 VAL A CA 1
ATOM 849 C C . VAL A 1 100 ? 10.462 -8.893 11.187 1.00 75.50 100 VAL A C 1
ATOM 851 O O . VAL A 1 100 ? 10.220 -9.919 11.818 1.00 75.50 100 VAL A O 1
ATOM 854 N N . LYS A 1 101 ? 10.278 -8.785 9.873 1.00 70.88 101 LYS A N 1
ATOM 855 C CA . LYS A 1 101 ? 9.719 -9.828 9.015 1.00 70.88 101 LYS A CA 1
ATOM 856 C C . LYS A 1 101 ? 10.558 -9.941 7.769 1.00 70.88 101 LYS A C 1
ATOM 858 O O . LYS A 1 101 ? 10.911 -8.948 7.139 1.00 70.88 101 LYS A O 1
ATOM 863 N N . ALA A 1 102 ? 10.853 -11.172 7.406 1.00 78.06 102 ALA A N 1
ATOM 864 C CA . ALA A 1 102 ? 11.479 -11.498 6.147 1.00 78.06 102 ALA A CA 1
ATOM 865 C C . ALA A 1 102 ? 10.764 -12.725 5.593 1.00 78.06 102 ALA A C 1
ATOM 867 O O . ALA A 1 102 ? 10.550 -13.700 6.309 1.00 78.06 102 ALA A O 1
ATOM 868 N N . GLY A 1 103 ? 10.375 -12.657 4.328 1.00 74.38 103 GLY A N 1
ATOM 869 C CA . GLY A 1 103 ? 9.735 -13.739 3.603 1.00 74.38 103 GLY A CA 1
ATOM 870 C C . GLY A 1 103 ? 10.453 -13.951 2.283 1.00 74.38 103 GLY A C 1
ATOM 871 O O . GLY A 1 103 ? 10.772 -12.997 1.577 1.00 74.38 103 GLY A O 1
ATOM 872 N N . LEU A 1 104 ? 10.700 -15.207 1.937 1.00 75.94 104 LEU A N 1
ATOM 873 C CA . LEU A 1 104 ? 11.190 -15.592 0.622 1.00 75.94 104 LEU A CA 1
ATOM 874 C C . LEU A 1 104 ? 10.171 -16.555 0.026 1.00 75.94 104 LEU A C 1
ATOM 876 O O . LEU A 1 104 ? 9.901 -17.606 0.596 1.00 75.94 104 LEU A O 1
ATOM 880 N N . MET A 1 105 ? 9.611 -16.196 -1.120 1.00 74.88 105 MET A N 1
ATOM 881 C CA . MET A 1 105 ? 8.762 -17.076 -1.908 1.00 74.88 105 MET A CA 1
ATOM 882 C C . MET A 1 105 ? 9.533 -17.457 -3.161 1.00 74.88 105 MET A C 1
ATOM 884 O O . MET A 1 105 ? 9.877 -16.599 -3.966 1.00 74.88 105 MET A O 1
ATOM 888 N N . LEU A 1 106 ? 9.798 -18.742 -3.344 1.00 69.19 106 LEU A N 1
ATOM 889 C CA . LEU A 1 106 ? 10.340 -19.265 -4.591 1.00 69.19 106 LEU A CA 1
ATOM 890 C C . LEU A 1 106 ? 9.249 -20.085 -5.256 1.00 69.19 106 LEU A C 1
ATOM 892 O O . LEU A 1 106 ? 8.637 -20.945 -4.630 1.00 69.19 106 LEU A O 1
ATOM 896 N N . SER A 1 107 ? 8.992 -19.790 -6.519 1.00 67.12 107 SER A N 1
ATOM 897 C CA . SER A 1 107 ? 7.962 -20.455 -7.295 1.00 67.12 107 SER A CA 1
ATOM 898 C C . SER A 1 107 ? 8.496 -20.802 -8.676 1.00 67.12 107 SER A C 1
ATOM 900 O O . SER A 1 107 ? 9.136 -19.989 -9.348 1.00 67.12 107 SER A O 1
ATOM 902 N N . GLU A 1 108 ? 8.258 -22.044 -9.067 1.00 57.59 108 GLU A N 1
ATOM 903 C CA . GLU A 1 108 ? 8.562 -22.564 -10.389 1.00 57.59 108 GLU A CA 1
ATOM 904 C C . GLU A 1 108 ? 7.249 -22.665 -11.158 1.00 57.59 108 GLU A C 1
ATOM 906 O O . GLU A 1 108 ? 6.269 -23.209 -10.647 1.00 57.59 108 GLU A O 1
ATOM 911 N N . TYR A 1 109 ? 7.216 -22.134 -12.377 1.00 58.28 109 TYR A N 1
ATOM 912 C CA . TYR A 1 109 ? 6.044 -22.257 -13.238 1.00 58.28 109 TYR A CA 1
ATOM 913 C C . TYR A 1 109 ? 6.472 -22.685 -14.638 1.00 58.28 109 TYR A C 1
ATOM 915 O O . TYR A 1 109 ? 7.270 -22.017 -15.297 1.00 58.28 109 TYR A O 1
ATOM 923 N N . ALA A 1 110 ? 5.901 -23.791 -15.111 1.00 47.19 110 ALA A N 1
ATOM 924 C CA . ALA A 1 110 ? 6.032 -24.247 -16.486 1.00 47.19 110 ALA A CA 1
ATOM 925 C C . ALA A 1 110 ? 4.853 -23.701 -17.303 1.00 47.19 110 ALA A C 1
ATOM 927 O O . ALA A 1 110 ? 3.814 -24.346 -17.423 1.00 47.19 110 ALA A O 1
ATOM 928 N N . VAL A 1 111 ? 4.988 -22.490 -17.848 1.00 51.09 111 VAL A N 1
ATOM 929 C CA . VAL A 1 111 ? 4.012 -21.963 -18.813 1.00 51.09 111 VAL A CA 1
ATOM 930 C C . VAL A 1 111 ? 4.597 -22.125 -20.208 1.00 51.09 111 VAL A C 1
ATOM 932 O O . VAL A 1 111 ? 5.571 -21.461 -20.566 1.00 51.09 111 VAL A O 1
ATOM 935 N N . ARG A 1 112 ? 4.006 -23.018 -21.010 1.00 46.97 112 ARG A N 1
ATOM 936 C CA . ARG A 1 112 ? 4.292 -23.119 -22.445 1.00 46.97 112 ARG A CA 1
ATOM 937 C C . ARG A 1 112 ? 3.637 -21.930 -23.144 1.00 46.97 112 ARG A C 1
ATOM 939 O O . ARG A 1 112 ? 2.537 -22.040 -23.669 1.00 46.97 112 ARG A O 1
ATOM 946 N N . ASP A 1 113 ? 4.308 -20.791 -23.085 1.00 52.50 113 ASP A N 1
ATOM 947 C CA . ASP A 1 113 ? 3.900 -19.581 -23.792 1.00 52.50 113 ASP A CA 1
ATOM 948 C C . ASP A 1 113 ? 4.556 -19.541 -25.178 1.00 52.50 113 ASP A C 1
ATOM 950 O O . ASP A 1 113 ? 5.746 -19.835 -25.301 1.00 52.50 113 ASP A O 1
ATOM 954 N N . ASN A 1 114 ? 3.807 -19.174 -26.223 1.00 54.00 114 ASN A N 1
ATOM 955 C CA . ASN A 1 114 ? 4.273 -19.209 -27.623 1.00 54.00 114 ASN A CA 1
ATOM 956 C C . ASN A 1 114 ? 5.363 -18.164 -27.952 1.00 54.00 114 ASN A C 1
ATOM 958 O O . ASN A 1 114 ? 5.873 -18.147 -29.070 1.00 54.00 114 ASN A O 1
ATOM 962 N N . PHE A 1 115 ? 5.719 -17.303 -26.994 1.00 53.88 115 PHE A N 1
ATOM 963 C CA . PHE A 1 115 ? 6.633 -16.171 -27.175 1.00 53.88 115 PHE A CA 1
ATOM 964 C C . PHE A 1 115 ? 8.026 -16.364 -26.554 1.00 53.88 115 PHE A C 1
ATOM 966 O O . PHE A 1 115 ? 8.877 -15.496 -26.720 1.00 53.88 115 PHE A O 1
ATOM 973 N N . SER A 1 116 ? 8.293 -17.475 -25.855 1.00 56.66 116 SER A N 1
ATOM 974 C CA . SER A 1 116 ? 9.569 -17.676 -25.149 1.00 56.66 116 SER A CA 1
ATOM 975 C C . SER A 1 116 ? 10.126 -19.088 -25.336 1.00 56.66 116 SER A C 1
ATOM 977 O O . SER A 1 116 ? 9.404 -20.081 -25.266 1.00 56.66 116 SER A O 1
ATOM 979 N N . SER A 1 117 ? 11.442 -19.184 -25.548 1.00 61.44 117 SER A N 1
ATOM 980 C CA . SER A 1 117 ? 12.175 -20.435 -25.796 1.00 61.44 117 SER A CA 1
ATOM 981 C C . SER A 1 117 ? 12.496 -21.242 -24.529 1.00 61.44 117 SER A C 1
ATOM 983 O O . SER A 1 117 ? 13.084 -22.321 -24.621 1.00 61.44 117 SER A O 1
ATOM 985 N N . ARG A 1 118 ? 12.132 -20.745 -23.337 1.00 65.31 118 ARG A N 1
ATOM 986 C CA . ARG A 1 118 ? 12.477 -21.366 -22.045 1.00 65.31 118 ARG A CA 1
ATOM 987 C C . ARG A 1 118 ? 11.379 -22.313 -21.557 1.00 65.31 118 ARG A C 1
ATOM 989 O O . ARG A 1 118 ? 10.245 -21.883 -21.345 1.00 65.31 118 ARG A O 1
ATOM 996 N N . THR A 1 119 ? 11.744 -23.576 -21.325 1.00 62.50 119 THR A N 1
ATOM 997 C CA . THR A 1 119 ? 10.858 -24.642 -20.815 1.00 62.50 119 THR A CA 1
ATOM 998 C C . THR A 1 119 ? 10.670 -24.617 -19.297 1.00 62.50 119 THR A C 1
ATOM 1000 O O . THR A 1 119 ? 9.615 -25.017 -18.815 1.00 62.50 119 THR A O 1
ATOM 1003 N N . PHE A 1 120 ? 11.662 -24.118 -18.556 1.00 65.06 120 PHE A N 1
ATOM 1004 C CA . PHE A 1 120 ? 11.639 -23.964 -17.101 1.00 65.06 120 PHE A CA 1
ATOM 1005 C C . PHE A 1 120 ? 11.851 -22.502 -16.733 1.00 65.06 120 PHE A C 1
ATOM 1007 O O . PHE A 1 120 ? 12.753 -21.856 -17.275 1.00 65.06 120 PHE A O 1
ATOM 1014 N N . ARG A 1 121 ? 11.014 -21.981 -15.830 1.00 71.38 121 ARG A N 1
ATOM 1015 C CA . ARG A 1 121 ? 11.068 -20.581 -15.402 1.00 71.38 121 ARG A CA 1
ATOM 1016 C C . ARG A 1 121 ? 10.982 -20.475 -13.895 1.00 71.38 121 ARG A C 1
ATOM 1018 O O . ARG A 1 121 ? 10.141 -21.105 -13.253 1.00 71.38 121 ARG A O 1
ATOM 1025 N N . PHE A 1 122 ? 11.845 -19.624 -13.362 1.00 73.62 122 PHE A N 1
ATOM 1026 C CA . PHE A 1 122 ? 11.924 -19.340 -11.940 1.00 73.62 122 PHE A CA 1
ATOM 1027 C C . PHE A 1 122 ? 11.412 -17.937 -11.649 1.00 73.62 122 PHE A C 1
ATOM 1029 O O . PHE A 1 122 ? 11.801 -16.965 -12.304 1.00 73.62 122 PHE A O 1
ATOM 1036 N N . ARG A 1 123 ? 10.572 -17.851 -10.621 1.00 81.19 123 ARG A N 1
ATOM 1037 C CA . ARG A 1 123 ? 10.063 -16.608 -10.064 1.00 81.19 123 ARG A CA 1
ATOM 1038 C C . ARG A 1 123 ? 10.289 -16.616 -8.560 1.00 81.19 123 ARG A C 1
ATOM 1040 O O . ARG A 1 123 ? 9.686 -17.412 -7.841 1.00 81.19 123 ARG A O 1
ATOM 1047 N N . GLY A 1 124 ? 11.163 -15.740 -8.088 1.00 81.69 124 GLY A N 1
ATOM 1048 C CA . GLY A 1 124 ? 11.421 -15.530 -6.669 1.00 81.69 124 GLY A CA 1
ATOM 1049 C C . GLY A 1 124 ? 10.877 -14.184 -6.212 1.00 81.69 124 GLY A C 1
ATOM 1050 O O . GLY A 1 124 ? 11.093 -13.185 -6.882 1.00 81.69 124 GLY A O 1
ATOM 1051 N N . ARG A 1 125 ? 10.202 -14.125 -5.070 1.00 83.88 125 ARG A N 1
ATOM 1052 C CA . ARG A 1 125 ? 9.878 -12.883 -4.368 1.00 83.88 125 ARG A CA 1
ATOM 1053 C C . ARG A 1 125 ? 10.586 -12.858 -3.028 1.00 83.88 125 ARG A C 1
ATOM 1055 O O . ARG A 1 125 ? 10.544 -13.832 -2.283 1.00 83.88 125 ARG A O 1
ATOM 1062 N N . ALA A 1 126 ? 11.205 -11.732 -2.724 1.00 85.25 126 ALA A N 1
ATOM 1063 C CA . ALA A 1 126 ? 11.779 -11.439 -1.430 1.00 85.25 126 ALA A CA 1
ATOM 1064 C C . ALA A 1 126 ? 11.010 -10.276 -0.812 1.00 85.25 126 ALA A C 1
ATOM 1066 O O . ALA A 1 126 ? 10.950 -9.186 -1.381 1.00 85.25 126 ALA A O 1
ATOM 1067 N N . LYS A 1 127 ? 10.422 -10.530 0.351 1.00 87.62 127 LYS A N 1
ATOM 1068 C CA . LYS A 1 127 ? 9.731 -9.545 1.170 1.00 87.62 127 LYS A CA 1
ATOM 1069 C C . LYS A 1 127 ? 10.535 -9.298 2.431 1.00 87.62 127 LYS A C 1
ATOM 1071 O O . LYS A 1 127 ? 10.985 -10.236 3.084 1.00 87.62 127 LYS A O 1
ATOM 1076 N N . PHE A 1 128 ? 10.694 -8.039 2.785 1.00 85.31 128 PHE A N 1
ATOM 1077 C CA . PHE A 1 128 ? 11.288 -7.617 4.037 1.00 85.31 128 PHE A CA 1
ATOM 1078 C C . PHE A 1 128 ? 10.455 -6.483 4.608 1.00 85.31 128 PHE A C 1
ATOM 1080 O O . PHE A 1 128 ? 10.139 -5.524 3.908 1.00 85.31 128 PHE A O 1
ATOM 1087 N N . ALA A 1 129 ? 10.117 -6.584 5.883 1.00 84.38 129 ALA A N 1
ATOM 1088 C CA . ALA A 1 129 ? 9.373 -5.565 6.581 1.00 84.38 129 ALA A CA 1
ATOM 1089 C C . ALA A 1 129 ? 9.942 -5.361 7.980 1.00 84.38 129 ALA A C 1
ATOM 1091 O O . ALA A 1 129 ? 10.234 -6.306 8.708 1.00 84.38 129 ALA A O 1
ATOM 1092 N N . PHE A 1 130 ? 10.087 -4.109 8.363 1.00 85.50 130 PHE A N 1
ATOM 1093 C CA . PHE A 1 130 ? 10.524 -3.695 9.679 1.00 85.50 130 PHE A CA 1
ATOM 1094 C C . PHE A 1 130 ? 9.500 -2.705 10.212 1.00 85.50 130 PHE A C 1
ATOM 1096 O O . PHE A 1 130 ? 9.146 -1.745 9.524 1.00 85.50 130 PHE A O 1
ATOM 1103 N N . TYR A 1 131 ? 9.067 -2.921 11.448 1.00 81.94 131 TYR A N 1
ATOM 1104 C CA . TYR A 1 131 ? 8.089 -2.087 12.126 1.00 81.94 131 TYR A CA 1
ATOM 1105 C C . TYR A 1 131 ? 8.577 -1.728 13.518 1.00 81.94 131 TYR A C 1
ATOM 1107 O O . TYR A 1 131 ? 9.170 -2.547 14.226 1.00 81.94 131 TYR A O 1
ATOM 1115 N N . PHE A 1 132 ? 8.254 -0.508 13.922 1.00 82.12 132 PHE A N 1
ATOM 1116 C CA . PHE A 1 132 ? 8.397 -0.070 15.300 1.00 82.12 132 PHE A CA 1
ATOM 1117 C C . PHE A 1 132 ? 7.089 0.588 15.745 1.00 82.12 132 PHE A C 1
ATOM 1119 O O . PHE A 1 132 ? 6.789 1.728 15.360 1.00 82.12 132 PHE A O 1
ATOM 1126 N N . GLY A 1 133 ? 6.300 -0.172 16.515 1.00 76.62 133 GLY A N 1
ATOM 1127 C CA . GLY A 1 133 ? 4.942 0.193 16.909 1.00 76.62 133 GLY A CA 1
ATOM 1128 C C . GLY A 1 133 ? 4.067 0.560 15.708 1.00 76.62 133 GLY A C 1
ATOM 1129 O O . GLY A 1 133 ? 4.111 -0.074 14.653 1.00 76.62 133 GLY A O 1
ATOM 1130 N N . ASP A 1 134 ? 3.296 1.634 15.854 1.00 73.06 134 ASP A N 1
ATOM 1131 C CA . ASP A 1 134 ? 2.481 2.215 14.789 1.00 73.06 134 ASP A CA 1
ATOM 1132 C C . ASP A 1 134 ? 3.127 3.434 14.101 1.00 73.06 134 ASP A C 1
ATOM 1134 O O . ASP A 1 134 ? 2.515 4.054 13.226 1.00 73.06 134 ASP A O 1
ATOM 1138 N N . LYS A 1 135 ? 4.373 3.773 14.440 1.00 82.69 135 LYS A N 1
ATOM 1139 C CA . LYS A 1 135 ? 5.008 5.032 14.016 1.00 82.69 135 LYS A CA 1
ATOM 1140 C C . LYS A 1 135 ? 5.938 4.881 12.829 1.00 82.69 135 LYS A C 1
ATOM 1142 O O . LYS A 1 135 ? 6.074 5.827 12.061 1.00 82.69 135 LYS A O 1
ATOM 1147 N N . PHE A 1 136 ? 6.597 3.736 12.690 1.00 87.38 136 PHE A N 1
ATOM 1148 C CA . PHE A 1 136 ? 7.615 3.524 11.667 1.00 87.38 136 PHE A CA 1
ATOM 1149 C C . PHE A 1 136 ? 7.392 2.208 10.940 1.00 87.38 136 PHE A C 1
ATOM 1151 O O . PHE A 1 136 ? 7.244 1.164 11.576 1.00 87.38 136 PHE A O 1
ATOM 1158 N N . THR A 1 137 ? 7.479 2.268 9.614 1.00 89.75 137 THR A N 1
ATOM 1159 C CA . THR A 1 137 ? 7.500 1.097 8.742 1.00 89.75 137 THR A CA 1
ATOM 1160 C C . THR A 1 137 ? 8.553 1.258 7.671 1.00 89.75 137 THR A C 1
ATOM 1162 O O . THR A 1 137 ? 8.572 2.257 6.959 1.00 89.75 137 THR A O 1
ATOM 1165 N N . LEU A 1 138 ? 9.383 0.240 7.506 1.00 91.25 138 LEU A N 1
ATOM 1166 C CA . LEU A 1 138 ? 10.238 0.067 6.345 1.00 91.25 138 LEU A CA 1
ATOM 1167 C C . LEU A 1 138 ? 9.813 -1.223 5.659 1.00 91.25 138 LEU A C 1
ATOM 1169 O O . LEU A 1 138 ? 9.857 -2.288 6.265 1.00 91.25 138 LEU A O 1
ATOM 1173 N N . TYR A 1 139 ? 9.398 -1.120 4.405 1.00 90.94 139 TYR A N 1
ATOM 1174 C CA . TYR A 1 139 ? 8.880 -2.241 3.641 1.00 90.94 139 TYR A CA 1
ATOM 1175 C C . TYR A 1 139 ? 9.610 -2.382 2.316 1.00 90.94 139 TYR A C 1
ATOM 1177 O O . TYR A 1 139 ? 9.884 -1.395 1.634 1.00 90.94 139 TYR A O 1
ATOM 1185 N N . ASN A 1 140 ? 9.890 -3.619 1.932 1.00 91.00 140 ASN A N 1
ATOM 1186 C CA . ASN A 1 140 ? 10.386 -3.985 0.623 1.00 91.00 140 ASN A CA 1
ATOM 1187 C C . ASN A 1 140 ? 9.711 -5.276 0.158 1.00 91.00 140 ASN A C 1
ATOM 1189 O O . ASN A 1 140 ? 9.672 -6.268 0.877 1.00 91.00 140 ASN A O 1
ATOM 1193 N N . ASN A 1 141 ? 9.238 -5.268 -1.077 1.00 89.06 141 ASN A N 1
ATOM 1194 C CA . ASN A 1 141 ? 8.794 -6.433 -1.812 1.00 89.06 141 ASN A CA 1
ATOM 1195 C C . ASN A 1 141 ? 9.437 -6.370 -3.198 1.00 89.06 141 ASN A C 1
ATOM 1197 O O . ASN A 1 141 ? 9.110 -5.508 -4.021 1.00 89.06 141 ASN A O 1
ATOM 1201 N N . SER A 1 142 ? 10.384 -7.271 -3.431 1.00 88.12 142 SER A N 1
ATOM 1202 C CA . SER A 1 142 ? 11.142 -7.356 -4.671 1.00 88.12 142 SER A CA 1
ATOM 1203 C C . SER A 1 142 ? 10.948 -8.713 -5.330 1.00 88.12 142 SER A C 1
ATOM 1205 O O . SER A 1 142 ? 10.991 -9.760 -4.690 1.00 88.12 142 SER A O 1
ATOM 1207 N N . LEU A 1 143 ? 10.766 -8.684 -6.639 1.00 86.06 143 LEU A N 1
ATOM 1208 C CA . LEU A 1 143 ? 10.556 -9.818 -7.514 1.00 86.06 143 LEU A CA 1
ATOM 1209 C C . LEU A 1 143 ? 11.813 -10.045 -8.360 1.00 86.06 143 LEU A C 1
ATOM 1211 O O . LEU A 1 143 ? 12.323 -9.125 -8.986 1.00 86.06 143 LEU A O 1
ATOM 1215 N N . ALA A 1 144 ? 12.283 -11.280 -8.429 1.00 84.94 144 ALA A N 1
ATOM 1216 C CA . ALA A 1 144 ? 13.216 -11.767 -9.429 1.00 84.94 144 ALA A CA 1
ATOM 1217 C C . ALA A 1 144 ? 12.456 -12.720 -10.357 1.00 84.94 144 ALA A C 1
ATOM 1219 O O . ALA A 1 144 ? 12.018 -13.789 -9.933 1.00 84.94 144 ALA A O 1
ATOM 1220 N N . ASP A 1 145 ? 12.278 -12.328 -11.615 1.00 81.25 145 ASP A N 1
ATOM 1221 C CA . ASP A 1 145 ? 11.499 -13.087 -12.595 1.00 81.25 145 ASP A CA 1
ATOM 1222 C C . ASP A 1 145 ? 12.296 -13.262 -13.890 1.00 81.25 145 ASP A C 1
ATOM 1224 O O . ASP A 1 145 ? 12.968 -12.345 -14.371 1.00 81.25 145 ASP A O 1
ATOM 1228 N N . GLN A 1 146 ? 12.232 -14.461 -14.462 1.00 77.88 146 GLN A N 1
ATOM 1229 C CA . GLN A 1 146 ? 12.815 -14.742 -15.771 1.00 77.88 146 GLN A CA 1
ATOM 1230 C C . GLN A 1 146 ? 11.920 -14.286 -16.924 1.00 77.88 146 GLN A C 1
ATOM 1232 O O . GLN A 1 146 ? 12.455 -13.995 -17.988 1.00 77.88 146 GLN A O 1
ATOM 1237 N N . ASN A 1 147 ? 10.601 -14.164 -16.725 1.00 74.88 147 ASN A N 1
ATOM 1238 C CA . ASN A 1 147 ? 9.673 -13.690 -17.761 1.00 74.88 147 ASN A CA 1
ATOM 1239 C C . ASN A 1 147 ? 9.962 -12.236 -18.162 1.00 74.88 147 ASN A C 1
ATOM 1241 O O . ASN A 1 147 ? 9.879 -11.883 -19.332 1.00 74.88 147 ASN A O 1
ATOM 1245 N N . LEU A 1 148 ? 10.373 -11.405 -17.199 1.00 74.94 148 LEU A N 1
ATOM 1246 C CA . LEU A 1 148 ? 10.691 -9.989 -17.419 1.00 74.94 148 LEU A CA 1
ATOM 1247 C C . LEU A 1 148 ? 11.927 -9.769 -18.315 1.00 74.94 148 LEU A C 1
ATOM 1249 O O . LEU A 1 148 ? 12.190 -8.647 -18.743 1.00 74.94 148 LEU A O 1
ATOM 1253 N N . LEU A 1 149 ? 12.710 -10.816 -18.606 1.00 74.94 149 LEU A N 1
ATOM 1254 C CA . LEU A 1 149 ? 13.812 -10.723 -19.567 1.00 74.94 149 LEU A CA 1
ATOM 1255 C C . LEU A 1 149 ? 13.325 -10.672 -21.013 1.00 74.94 149 LEU A C 1
ATOM 1257 O O . LEU A 1 149 ? 13.958 -9.997 -21.823 1.00 74.94 149 LEU A O 1
ATOM 1261 N N . ASP A 1 150 ? 12.227 -11.370 -21.303 1.00 74.31 150 ASP A N 1
ATOM 1262 C CA . ASP A 1 150 ? 11.649 -11.471 -22.644 1.00 74.31 150 ASP A CA 1
ATOM 1263 C C . ASP A 1 150 ? 10.687 -10.295 -22.930 1.00 74.31 150 ASP A C 1
ATOM 1265 O O . ASP A 1 150 ? 10.299 -10.064 -24.073 1.00 74.31 150 ASP A O 1
ATOM 1269 N N . ASP A 1 151 ? 10.337 -9.513 -21.903 1.00 72.50 151 ASP A N 1
ATOM 1270 C CA . ASP A 1 151 ? 9.505 -8.319 -22.025 1.00 72.50 151 ASP A CA 1
ATOM 1271 C C . ASP A 1 151 ? 10.316 -7.118 -22.551 1.00 72.50 151 ASP A C 1
ATOM 1273 O O . ASP A 1 151 ? 11.223 -6.585 -21.896 1.00 72.50 151 ASP A O 1
ATOM 1277 N N . THR A 1 152 ? 9.960 -6.665 -23.757 1.00 70.38 152 THR A N 1
ATOM 1278 C CA . THR A 1 152 ? 10.562 -5.497 -24.417 1.00 70.38 152 THR A CA 1
ATOM 1279 C C . THR A 1 152 ? 10.190 -4.173 -23.753 1.00 70.38 152 THR A C 1
ATOM 1281 O O . THR A 1 152 ? 10.880 -3.176 -23.956 1.00 70.38 152 THR A O 1
ATOM 1284 N N . THR A 1 153 ? 9.104 -4.146 -22.980 1.00 70.75 153 THR A N 1
ATOM 1285 C CA . THR A 1 153 ? 8.624 -2.962 -22.253 1.00 70.75 153 THR A CA 1
ATOM 1286 C C . THR A 1 153 ? 9.216 -2.850 -20.851 1.00 70.75 153 THR A C 1
ATOM 1288 O O . THR A 1 153 ? 9.091 -1.806 -20.215 1.00 70.75 153 THR A O 1
ATOM 1291 N N . TYR A 1 154 ? 9.921 -3.883 -20.380 1.00 71.06 154 TYR A N 1
ATOM 1292 C CA . TYR A 1 154 ? 10.555 -3.872 -19.071 1.00 71.06 154 TYR A CA 1
ATOM 1293 C C . TYR A 1 154 ? 11.750 -2.908 -19.018 1.00 71.06 154 TYR A C 1
ATOM 1295 O O . TYR A 1 154 ? 12.756 -3.075 -19.722 1.00 71.06 154 TYR A O 1
ATOM 1303 N N . THR A 1 155 ? 11.651 -1.922 -18.129 1.00 67.62 155 THR A N 1
ATOM 1304 C CA . THR A 1 155 ? 12.648 -0.862 -17.903 1.00 67.62 155 THR A CA 1
ATOM 1305 C C . THR A 1 155 ? 13.533 -1.104 -16.677 1.00 67.62 155 THR A C 1
ATOM 1307 O O . THR A 1 155 ? 14.466 -0.341 -16.432 1.00 67.62 155 THR A O 1
ATOM 1310 N N . GLY A 1 156 ? 13.277 -2.163 -15.902 1.00 72.62 156 GLY A N 1
ATOM 1311 C CA . GLY A 1 156 ? 14.039 -2.467 -14.692 1.00 72.62 156 GLY A CA 1
ATOM 1312 C C . GLY A 1 156 ? 15.387 -3.156 -14.945 1.00 72.62 156 GLY A C 1
ATOM 1313 O O . GLY A 1 156 ? 15.813 -3.409 -16.075 1.00 72.62 156 GLY A O 1
ATOM 1314 N N . ASN A 1 157 ? 16.073 -3.503 -13.854 1.00 73.75 157 ASN A N 1
ATOM 1315 C CA . ASN A 1 157 ? 17.422 -4.062 -13.919 1.00 73.75 157 ASN A CA 1
ATOM 1316 C C . ASN A 1 157 ? 17.412 -5.512 -14.422 1.00 73.75 157 ASN A C 1
ATOM 1318 O O . ASN A 1 157 ? 16.712 -6.375 -13.880 1.00 73.75 157 ASN A O 1
ATOM 1322 N N . ARG A 1 158 ? 18.238 -5.788 -15.438 1.00 80.31 158 ARG A N 1
ATOM 1323 C CA . ARG A 1 158 ? 18.492 -7.132 -15.975 1.00 80.31 158 ARG A CA 1
ATOM 1324 C C . ARG A 1 158 ? 19.834 -7.637 -15.445 1.00 80.31 158 ARG A C 1
ATOM 1326 O O . ARG A 1 158 ? 20.890 -7.096 -15.763 1.00 80.31 158 ARG A O 1
ATOM 1333 N N . PHE A 1 159 ? 19.810 -8.695 -14.645 1.00 72.88 159 PHE A N 1
ATOM 1334 C CA . PHE A 1 159 ? 21.001 -9.276 -14.034 1.00 72.88 159 PHE A CA 1
ATOM 1335 C C . PHE A 1 159 ? 21.606 -10.335 -14.952 1.00 72.88 159 PHE A C 1
ATOM 1337 O O . PHE A 1 159 ? 21.157 -11.482 -14.982 1.00 72.88 159 PHE A O 1
ATOM 1344 N N . ARG A 1 160 ? 22.642 -9.934 -15.704 1.00 71.00 160 ARG A N 1
ATOM 1345 C CA . ARG A 1 160 ? 23.490 -10.819 -16.531 1.00 71.00 160 ARG A CA 1
ATOM 1346 C C . ARG A 1 160 ? 22.698 -11.772 -17.451 1.00 71.00 160 ARG A C 1
ATOM 1348 O O . ARG A 1 160 ? 23.129 -12.892 -17.694 1.00 71.00 160 ARG A O 1
ATOM 1355 N N . GLY A 1 161 ? 21.520 -11.350 -17.922 1.00 69.00 161 GLY A N 1
ATOM 1356 C CA . GLY A 1 161 ? 20.645 -12.149 -18.794 1.00 69.00 161 GLY A CA 1
ATOM 1357 C C . GLY A 1 161 ? 19.980 -13.370 -18.138 1.00 69.00 161 GLY A C 1
ATOM 1358 O O . GLY A 1 161 ? 19.314 -14.141 -18.832 1.00 69.00 161 GLY A O 1
ATOM 1359 N N . PHE A 1 162 ? 20.136 -13.554 -16.821 1.00 66.81 162 PHE A N 1
ATOM 1360 C CA . PHE A 1 162 ? 19.623 -14.722 -16.099 1.00 66.81 162 PHE A CA 1
ATOM 1361 C C . PHE A 1 162 ? 18.315 -14.437 -15.350 1.00 66.81 162 PHE A C 1
ATOM 1363 O O . PHE A 1 162 ? 17.401 -15.257 -15.419 1.00 66.81 162 PHE A O 1
ATOM 1370 N N . PHE A 1 163 ? 18.178 -13.250 -14.746 1.00 71.31 163 PHE A N 1
ATOM 1371 C CA . PHE A 1 163 ? 16.928 -12.752 -14.150 1.00 71.31 163 PHE A CA 1
ATOM 1372 C C . PHE A 1 163 ? 16.736 -11.261 -14.411 1.00 71.31 163 PHE A C 1
ATOM 1374 O O . PHE A 1 163 ? 17.710 -10.517 -14.544 1.00 71.31 163 PHE A O 1
ATOM 1381 N N . ALA A 1 164 ? 15.488 -10.810 -14.413 1.00 80.25 164 ALA A N 1
ATOM 1382 C CA . ALA A 1 164 ? 15.142 -9.405 -14.269 1.00 80.25 164 ALA A CA 1
ATOM 1383 C C . ALA A 1 164 ? 14.594 -9.176 -12.853 1.00 80.25 164 ALA A C 1
ATOM 1385 O O . ALA A 1 164 ? 13.732 -9.918 -12.382 1.00 80.25 164 ALA A O 1
ATOM 1386 N N . GLY A 1 165 ? 15.171 -8.200 -12.149 1.00 80.88 165 GLY A N 1
ATOM 1387 C CA . GLY A 1 165 ? 14.813 -7.881 -10.768 1.00 80.88 165 GLY A CA 1
ATOM 1388 C C . GLY A 1 165 ? 14.028 -6.581 -10.686 1.00 80.88 165 GLY A C 1
ATOM 1389 O O . GLY A 1 165 ? 14.525 -5.536 -11.106 1.00 80.88 165 GLY A O 1
ATOM 1390 N N . TYR A 1 166 ? 12.829 -6.661 -10.124 1.00 82.31 166 TYR A N 1
ATOM 1391 C CA . TYR A 1 166 ? 11.839 -5.602 -10.065 1.00 82.31 166 TYR A CA 1
ATOM 1392 C C . TYR A 1 166 ? 11.365 -5.384 -8.627 1.00 82.31 166 TYR A C 1
ATOM 1394 O O . TYR A 1 166 ? 10.858 -6.302 -7.993 1.00 82.31 166 TYR A O 1
ATOM 1402 N N . THR A 1 167 ? 11.502 -4.172 -8.099 1.00 86.50 167 THR A N 1
ATOM 1403 C CA . THR A 1 167 ? 10.919 -3.821 -6.797 1.00 86.50 167 THR A CA 1
ATOM 1404 C C . THR A 1 167 ? 9.473 -3.383 -7.005 1.00 86.50 167 THR A C 1
ATOM 1406 O O . THR A 1 167 ? 9.240 -2.308 -7.556 1.00 86.50 167 THR A O 1
ATOM 1409 N N . GLU A 1 168 ? 8.525 -4.223 -6.580 1.00 85.06 168 GLU A N 1
ATOM 1410 C CA . GLU A 1 168 ? 7.082 -3.947 -6.636 1.00 85.06 168 GLU A CA 1
ATOM 1411 C C . GLU A 1 168 ? 6.727 -2.852 -5.616 1.00 85.06 168 GLU A C 1
ATOM 1413 O O . GLU A 1 168 ? 6.069 -1.872 -5.946 1.00 85.06 168 GLU A O 1
ATOM 1418 N N . GLN A 1 169 ? 7.221 -2.972 -4.382 1.00 89.56 169 GLN A N 1
ATOM 1419 C CA . GLN A 1 169 ? 7.029 -1.972 -3.328 1.00 89.56 169 GLN A CA 1
ATOM 1420 C C . GLN A 1 169 ? 8.318 -1.828 -2.524 1.00 89.56 169 GLN A C 1
ATOM 1422 O O . GLN A 1 169 ? 9.034 -2.798 -2.288 1.00 89.56 169 GLN A O 1
ATOM 1427 N N . GLY A 1 170 ? 8.646 -0.615 -2.107 1.00 92.94 170 GLY A N 1
ATOM 1428 C CA . GLY A 1 170 ? 9.905 -0.334 -1.431 1.00 92.94 170 GLY A CA 1
ATOM 1429 C C . GLY A 1 170 ? 9.873 1.037 -0.795 1.00 92.94 170 GLY A C 1
ATOM 1430 O O . GLY A 1 170 ? 10.306 1.995 -1.425 1.00 92.94 170 GLY A O 1
ATOM 1431 N N . TYR A 1 171 ? 9.344 1.154 0.417 1.00 94.19 171 TYR A N 1
ATOM 1432 C CA . TYR A 1 171 ? 9.087 2.452 1.026 1.00 94.19 171 TYR A CA 1
ATOM 1433 C C . TYR A 1 171 ? 9.377 2.483 2.521 1.00 94.19 171 TYR A C 1
ATOM 1435 O O . TYR A 1 171 ? 9.357 1.473 3.223 1.00 94.19 171 TYR A O 1
ATOM 1443 N N . LEU A 1 172 ? 9.586 3.700 3.001 1.00 94.56 172 LEU A N 1
ATOM 1444 C CA . LEU A 1 172 ? 9.597 4.067 4.402 1.00 94.56 172 LEU A CA 1
ATOM 1445 C C . LEU A 1 172 ? 8.336 4.885 4.686 1.00 94.56 172 LEU A C 1
ATOM 1447 O O . LEU A 1 172 ? 8.007 5.805 3.936 1.00 94.56 172 LEU A O 1
ATOM 1451 N N . ARG A 1 173 ? 7.620 4.555 5.758 1.00 92.25 173 ARG A N 1
ATOM 1452 C CA . ARG A 1 173 ? 6.461 5.301 6.248 1.00 92.25 173 ARG A CA 1
ATOM 1453 C C . ARG A 1 173 ? 6.684 5.724 7.695 1.00 92.25 173 ARG A C 1
ATOM 1455 O O . ARG A 1 173 ? 7.080 4.911 8.527 1.00 92.25 173 ARG A O 1
ATOM 1462 N N . LEU A 1 174 ? 6.394 6.990 7.972 1.00 91.38 174 LEU A N 1
ATOM 1463 C CA . LEU A 1 174 ? 6.379 7.589 9.298 1.00 91.38 174 LEU A CA 1
ATOM 1464 C C . LEU A 1 174 ? 4.974 8.096 9.607 1.00 91.38 174 LEU A C 1
ATOM 1466 O O . LEU A 1 174 ? 4.436 8.896 8.843 1.00 91.38 174 LEU A O 1
ATOM 1470 N N . ASN A 1 175 ? 4.405 7.677 10.732 1.00 86.19 175 ASN A N 1
ATOM 1471 C CA . ASN A 1 175 ? 3.112 8.157 11.205 1.00 86.19 175 ASN A CA 1
ATOM 1472 C C . ASN A 1 175 ? 3.309 9.008 12.462 1.00 86.19 175 ASN A C 1
ATOM 1474 O O . ASN A 1 175 ? 3.787 8.534 13.493 1.00 86.19 175 ASN A O 1
ATOM 1478 N N . PHE A 1 176 ? 2.903 10.267 12.366 1.00 83.38 176 PHE A N 1
ATOM 1479 C CA . PHE A 1 176 ? 2.883 11.250 13.439 1.00 83.38 176 PHE A CA 1
ATOM 1480 C C . PHE A 1 176 ? 1.483 11.850 13.488 1.00 83.38 176 PHE A C 1
ATOM 1482 O O . PHE A 1 176 ? 1.247 12.839 12.808 1.00 83.38 176 PHE A O 1
ATOM 1489 N N . GLU A 1 177 ? 0.542 11.262 14.231 1.00 76.12 177 GLU A N 1
ATOM 1490 C CA . GLU A 1 177 ? -0.844 11.756 14.267 1.00 76.12 177 GLU A CA 1
ATOM 1491 C C . GLU A 1 177 ? -0.886 13.288 14.458 1.00 76.12 177 GLU A C 1
ATOM 1493 O O . GLU A 1 177 ? -0.261 13.795 15.395 1.00 76.12 177 GLU A O 1
ATOM 1498 N N . PRO A 1 178 ? -1.559 14.052 13.571 1.00 82.75 178 PRO A N 1
ATOM 1499 C CA . PRO A 1 178 ? -2.490 13.648 12.500 1.00 82.75 178 PRO A CA 1
ATOM 1500 C C . PRO A 1 178 ? -1.888 13.448 11.086 1.00 82.75 178 PRO A C 1
ATOM 1502 O O . PRO A 1 178 ? -2.623 13.385 10.105 1.00 82.75 178 PRO A O 1
ATOM 1505 N N . VAL A 1 179 ? -0.570 13.391 10.938 1.00 87.81 179 VAL A N 1
ATOM 1506 C CA . VAL A 1 179 ? 0.176 13.336 9.670 1.00 87.81 179 VAL A CA 1
ATOM 1507 C C . VAL A 1 179 ? 0.788 11.948 9.433 1.00 87.81 179 VAL A C 1
ATOM 1509 O O . VAL A 1 179 ? 1.346 11.335 10.336 1.00 87.81 179 VAL A O 1
ATOM 1512 N N . SER A 1 180 ? 0.771 11.461 8.195 1.00 89.25 180 SER A N 1
ATOM 1513 C CA . SER A 1 180 ? 1.603 10.339 7.740 1.00 89.25 180 SER A CA 1
ATOM 1514 C C . SER A 1 180 ? 2.446 10.778 6.557 1.00 89.25 180 SER A C 1
ATOM 1516 O O . SER A 1 180 ? 1.943 11.404 5.628 1.00 89.25 180 SER A O 1
ATOM 1518 N N . ILE A 1 181 ? 3.713 10.386 6.554 1.00 93.19 181 ILE A N 1
ATOM 1519 C CA . ILE A 1 181 ? 4.648 10.635 5.461 1.00 93.19 181 ILE A CA 1
ATOM 1520 C C . ILE A 1 181 ? 5.132 9.287 4.943 1.00 93.19 181 ILE A C 1
ATOM 1522 O O . ILE A 1 181 ? 5.572 8.443 5.719 1.00 93.19 181 ILE A O 1
ATOM 1526 N N . LYS A 1 182 ? 5.070 9.082 3.630 1.00 93.88 182 LYS A N 1
ATOM 1527 C CA . LYS A 1 182 ? 5.584 7.892 2.950 1.00 93.88 182 LYS A CA 1
ATOM 1528 C C . LYS A 1 182 ? 6.561 8.316 1.861 1.00 93.88 182 LYS A C 1
ATOM 1530 O O . LYS A 1 182 ? 6.258 9.213 1.081 1.00 93.88 182 LYS A O 1
ATOM 1535 N N . LEU A 1 183 ? 7.714 7.664 1.810 1.00 95.31 183 LEU A N 1
ATOM 1536 C CA . LEU A 1 183 ? 8.767 7.911 0.833 1.00 95.31 183 LEU A CA 1
ATOM 1537 C C . LEU A 1 183 ? 9.271 6.583 0.268 1.00 95.31 183 LEU A C 1
ATOM 1539 O O . LEU A 1 183 ? 9.690 5.712 1.027 1.00 95.31 183 LEU A O 1
ATOM 1543 N N . GLY A 1 184 ? 9.271 6.445 -1.053 1.00 93.00 184 GLY A N 1
ATOM 1544 C CA . GLY A 1 184 ? 9.818 5.284 -1.756 1.00 93.00 184 GLY A CA 1
ATOM 1545 C C . GLY A 1 184 ? 8.906 4.833 -2.885 1.00 93.00 184 GLY A C 1
ATOM 1546 O O . GLY A 1 184 ? 8.204 5.648 -3.463 1.00 93.00 184 GLY A O 1
ATOM 1547 N N . ARG A 1 185 ? 8.903 3.544 -3.206 1.00 90.88 185 ARG A N 1
ATOM 1548 C CA . ARG A 1 185 ? 8.133 2.967 -4.305 1.00 90.88 185 ARG A CA 1
ATOM 1549 C C . ARG A 1 185 ? 6.840 2.325 -3.828 1.00 90.88 185 ARG A C 1
ATOM 1551 O O . ARG A 1 185 ? 6.883 1.440 -2.972 1.00 90.88 185 ARG A O 1
ATOM 1558 N N . ASP A 1 186 ? 5.709 2.734 -4.393 1.00 90.88 186 ASP A N 1
ATOM 1559 C CA . ASP A 1 186 ? 4.405 2.147 -4.072 1.00 90.88 186 ASP A CA 1
ATOM 1560 C C . ASP A 1 186 ? 3.384 2.337 -5.206 1.00 90.88 186 ASP A C 1
ATOM 1562 O O . ASP A 1 186 ? 3.557 3.160 -6.111 1.00 90.88 186 ASP A O 1
ATOM 1566 N N . TYR A 1 187 ? 2.293 1.576 -5.147 1.00 87.75 187 TYR A N 1
ATOM 1567 C CA . TYR A 1 187 ? 1.158 1.736 -6.049 1.00 87.75 187 TYR A CA 1
ATOM 1568 C C . TYR A 1 187 ? 0.357 2.994 -5.691 1.00 87.75 187 TYR A C 1
ATOM 1570 O O . TYR A 1 187 ? 0.217 3.351 -4.520 1.00 87.75 187 TYR A O 1
ATOM 1578 N N . ILE A 1 188 ? -0.225 3.645 -6.699 1.00 86.56 188 ILE A N 1
ATOM 1579 C CA . ILE A 1 188 ? -1.217 4.711 -6.524 1.00 86.56 188 ILE A CA 1
ATOM 1580 C C . ILE A 1 188 ? -2.377 4.420 -7.464 1.00 86.56 188 ILE A C 1
ATOM 1582 O O . ILE A 1 188 ? -2.184 4.257 -8.666 1.00 86.56 188 ILE A O 1
ATOM 1586 N N . LYS A 1 189 ? -3.594 4.392 -6.923 1.00 86.44 189 LYS A N 1
ATOM 1587 C CA . LYS A 1 189 ? -4.816 4.247 -7.711 1.00 86.44 189 LYS A CA 1
ATOM 1588 C C . LYS A 1 189 ? -5.872 5.215 -7.201 1.00 86.44 189 LYS A C 1
ATOM 1590 O O . LYS A 1 189 ? -6.413 5.048 -6.108 1.00 86.44 189 LYS A O 1
ATOM 1595 N N . TRP A 1 190 ? -6.158 6.231 -8.011 1.00 85.38 190 TRP A N 1
ATOM 1596 C CA . TRP A 1 190 ? -7.117 7.289 -7.705 1.00 85.38 190 TRP A CA 1
ATOM 1597 C C . TRP A 1 190 ? -8.293 7.242 -8.666 1.00 85.38 190 TRP A C 1
ATOM 1599 O O . TRP A 1 190 ? -8.136 7.395 -9.879 1.00 85.38 190 TRP A O 1
ATOM 1609 N N . GLY A 1 191 ? -9.478 7.052 -8.102 1.00 80.56 191 GLY A N 1
ATOM 1610 C CA . GLY A 1 191 ? -10.729 6.987 -8.838 1.00 80.56 191 GLY A CA 1
ATOM 1611 C C . GLY A 1 191 ? -11.652 5.888 -8.330 1.00 80.56 191 GLY A C 1
ATOM 1612 O O . GLY A 1 191 ? -11.254 4.988 -7.592 1.00 80.56 191 GLY A O 1
ATOM 1613 N N . TYR A 1 192 ? -12.909 5.996 -8.746 1.00 77.44 192 TYR A N 1
ATOM 1614 C CA . TYR A 1 192 ? -14.012 5.140 -8.310 1.00 77.44 192 TYR A CA 1
ATOM 1615 C C . TYR A 1 192 ? -14.286 3.972 -9.272 1.00 77.44 192 TYR A C 1
ATOM 1617 O O . TYR A 1 192 ? -15.232 3.213 -9.069 1.00 77.44 192 TYR A O 1
ATOM 1625 N N . GLY A 1 193 ? -13.504 3.839 -10.347 1.00 70.00 193 GLY A N 1
ATOM 1626 C CA . GLY A 1 193 ? -13.748 2.854 -11.391 1.00 70.00 193 GLY A CA 1
ATOM 1627 C C . GLY A 1 193 ? -13.254 1.457 -11.015 1.00 70.00 193 GLY A C 1
ATOM 1628 O O . GLY A 1 193 ? -12.136 1.277 -10.529 1.00 70.00 193 GLY A O 1
ATOM 1629 N N . ARG A 1 194 ? -14.088 0.444 -11.284 1.00 66.06 194 ARG A N 1
ATOM 1630 C CA . ARG A 1 194 ? -13.756 -0.977 -11.063 1.00 66.06 194 ARG A CA 1
ATOM 1631 C C . ARG A 1 194 ? -12.821 -1.548 -12.130 1.00 66.06 194 ARG A C 1
ATOM 1633 O O . ARG A 1 194 ? -11.879 -2.253 -11.793 1.00 66.06 194 ARG A O 1
ATOM 1640 N N . GLY A 1 195 ? -13.081 -1.236 -13.403 1.00 60.38 195 GLY A N 1
ATOM 1641 C CA . GLY A 1 195 ? -12.319 -1.746 -14.554 1.00 60.38 195 GLY A CA 1
ATOM 1642 C C . GLY A 1 195 ? -11.195 -0.828 -15.045 1.00 60.38 195 GLY A C 1
ATOM 1643 O O . GLY A 1 195 ? -10.470 -1.194 -15.961 1.00 60.38 195 GLY A O 1
ATOM 1644 N N . GLY A 1 196 ? -11.062 0.366 -14.465 1.00 62.62 196 GLY A N 1
ATOM 1645 C CA . GLY A 1 196 ? -10.074 1.365 -14.864 1.00 62.62 196 GLY A CA 1
ATOM 1646 C C . GLY A 1 196 ? -10.380 2.726 -14.247 1.00 62.62 196 GLY A C 1
ATOM 1647 O O . GLY A 1 196 ? -11.529 3.018 -13.923 1.00 62.62 196 GLY A O 1
ATOM 1648 N N . ASN A 1 197 ? -9.350 3.552 -14.080 1.00 74.25 197 ASN A N 1
ATOM 1649 C CA . ASN A 1 197 ? -9.461 4.899 -13.525 1.00 74.25 197 ASN A CA 1
ATOM 1650 C C . ASN A 1 197 ? -8.960 5.932 -14.529 1.00 74.25 197 ASN A C 1
ATOM 1652 O O . ASN A 1 197 ? -7.950 5.711 -15.191 1.00 74.25 197 ASN A O 1
ATOM 1656 N N . LEU A 1 198 ? -9.653 7.070 -14.602 1.00 72.38 198 LEU A N 1
ATOM 1657 C CA . LEU A 1 198 ? -9.314 8.160 -15.522 1.00 72.38 198 LEU A CA 1
ATOM 1658 C C . LEU A 1 198 ? -8.187 9.065 -15.001 1.00 72.38 198 LEU A C 1
ATOM 1660 O O . LEU A 1 198 ? -7.507 9.688 -15.806 1.00 72.38 198 LEU A O 1
ATOM 1664 N N . LEU A 1 199 ? -7.999 9.149 -13.677 1.00 75.69 199 LEU A N 1
ATOM 1665 C CA . LEU A 1 199 ? -6.967 9.994 -13.064 1.00 75.69 199 LEU A CA 1
ATOM 1666 C C . LEU A 1 199 ? -5.644 9.240 -12.912 1.00 75.69 199 LEU A C 1
ATOM 1668 O O . LEU A 1 199 ? -4.684 9.523 -13.621 1.00 75.69 199 LEU A O 1
ATOM 1672 N N . VAL A 1 200 ? -5.596 8.269 -11.996 1.00 80.12 200 VAL A N 1
ATOM 1673 C CA . VAL A 1 200 ? -4.419 7.418 -11.788 1.00 80.12 200 VAL A CA 1
ATOM 1674 C C . VAL A 1 200 ? -4.887 5.975 -11.670 1.00 80.12 200 VAL A C 1
ATOM 1676 O O . VAL A 1 200 ? -5.697 5.639 -10.799 1.00 80.12 200 VAL A O 1
ATOM 1679 N N . SER A 1 201 ? -4.405 5.125 -12.572 1.00 78.81 201 SER A N 1
ATOM 1680 C CA . SER A 1 201 ? -4.734 3.701 -12.607 1.00 78.81 201 SER A CA 1
ATOM 1681 C C . SER A 1 201 ? -3.577 2.844 -12.106 1.00 78.81 201 SER A C 1
ATOM 1683 O O . SER A 1 201 ? -2.419 3.253 -12.117 1.00 78.81 201 SER A O 1
ATOM 1685 N N . ASP A 1 202 ? -3.924 1.627 -11.712 1.00 70.88 202 ASP A N 1
ATOM 1686 C CA . ASP A 1 202 ? -3.019 0.546 -11.332 1.00 70.88 202 ASP A CA 1
ATOM 1687 C C . ASP A 1 202 ? -2.461 -0.242 -12.524 1.00 70.88 202 ASP A C 1
ATOM 1689 O O . ASP A 1 202 ? -1.802 -1.257 -12.328 1.00 70.88 202 ASP A O 1
ATOM 1693 N N . TYR A 1 203 ? -2.711 0.208 -13.758 1.00 68.69 203 TYR A N 1
ATOM 1694 C CA . TYR A 1 203 ? -2.103 -0.399 -14.945 1.00 68.69 203 TYR A CA 1
ATOM 1695 C C . TYR A 1 203 ? -0.619 -0.028 -15.086 1.00 68.69 203 TYR A C 1
ATOM 1697 O O . TYR A 1 203 ? 0.154 -0.741 -15.720 1.00 68.69 203 TYR A O 1
ATOM 1705 N N . ALA A 1 204 ? -0.217 1.108 -14.515 1.00 69.06 204 ALA A N 1
ATOM 1706 C CA . ALA A 1 204 ? 1.170 1.545 -14.526 1.00 69.06 204 ALA A CA 1
ATOM 1707 C C . ALA A 1 204 ? 1.999 0.820 -13.458 1.00 69.06 204 ALA A C 1
ATOM 1709 O O . ALA A 1 204 ? 1.490 0.435 -12.404 1.00 69.06 204 ALA A O 1
ATOM 1710 N N . ILE A 1 205 ? 3.304 0.703 -13.720 1.00 75.75 205 ILE A N 1
ATOM 1711 C CA . ILE A 1 205 ? 4.279 0.260 -12.723 1.00 75.75 205 ILE A CA 1
ATOM 1712 C C . ILE A 1 205 ? 4.233 1.156 -11.466 1.00 75.75 205 ILE A C 1
ATOM 1714 O O . ILE A 1 205 ? 3.995 2.360 -11.598 1.00 75.75 205 ILE A O 1
ATOM 1718 N N . PRO A 1 206 ? 4.483 0.604 -10.262 1.00 84.75 206 PRO A N 1
ATOM 1719 C CA . PRO A 1 206 ? 4.709 1.354 -9.038 1.00 84.75 206 PRO A CA 1
ATOM 1720 C C . PRO A 1 206 ? 5.575 2.591 -9.226 1.00 84.75 206 PRO A C 1
ATOM 1722 O O . PRO A 1 206 ? 6.614 2.564 -9.890 1.00 84.75 206 PRO A O 1
ATOM 1725 N N . TYR A 1 207 ? 5.135 3.667 -8.593 1.00 87.12 207 TYR A N 1
ATOM 1726 C CA . TYR A 1 207 ? 5.727 4.983 -8.713 1.00 87.12 207 TYR A CA 1
ATOM 1727 C C . TYR A 1 207 ? 6.728 5.210 -7.587 1.00 87.12 207 TYR A C 1
ATOM 1729 O O . TYR A 1 207 ? 6.471 4.823 -6.447 1.00 87.12 207 TYR A O 1
ATOM 1737 N N . ASP A 1 208 ? 7.821 5.913 -7.878 1.00 90.69 208 ASP A N 1
ATOM 1738 C CA . ASP A 1 208 ? 8.660 6.500 -6.834 1.00 90.69 208 ASP A CA 1
ATOM 1739 C C . ASP A 1 208 ? 7.953 7.757 -6.321 1.00 90.69 208 ASP A C 1
ATOM 1741 O O . ASP A 1 208 ? 7.722 8.698 -7.079 1.00 90.69 208 ASP A O 1
ATOM 1745 N N . VAL A 1 209 ? 7.527 7.734 -5.062 1.00 92.19 209 VAL A N 1
ATOM 1746 C CA . VAL A 1 209 ? 6.538 8.632 -4.472 1.00 92.19 209 VAL A CA 1
ATOM 1747 C C . VAL A 1 209 ? 7.040 9.190 -3.147 1.00 92.19 209 VAL A C 1
ATOM 1749 O O . VAL A 1 209 ? 7.474 8.456 -2.258 1.00 92.19 209 VAL A O 1
ATOM 1752 N N . LEU A 1 210 ? 6.873 10.501 -2.986 1.00 94.69 210 LEU A N 1
ATOM 1753 C CA . LEU A 1 210 ? 6.734 11.147 -1.687 1.00 94.69 210 LEU A CA 1
ATOM 1754 C C . LEU A 1 210 ? 5.251 11.469 -1.487 1.00 94.69 210 LEU A C 1
ATOM 1756 O O . LEU A 1 210 ? 4.663 12.219 -2.266 1.00 94.69 210 LEU A O 1
ATOM 1760 N N . GLN A 1 211 ? 4.651 10.910 -0.444 1.00 93.19 211 GLN A N 1
ATOM 1761 C CA . GLN A 1 211 ? 3.242 11.067 -0.112 1.00 93.19 211 GLN A CA 1
ATOM 1762 C C . GLN A 1 211 ? 3.081 11.607 1.306 1.00 93.19 211 GLN A C 1
ATOM 1764 O O . GLN A 1 211 ? 3.748 11.152 2.234 1.00 93.19 211 GLN A O 1
ATOM 1769 N N . ILE A 1 212 ? 2.158 12.551 1.461 1.00 92.19 212 ILE A N 1
ATOM 1770 C CA . ILE A 1 212 ? 1.763 13.143 2.735 1.00 92.19 212 ILE A CA 1
ATOM 1771 C C . ILE A 1 212 ? 0.255 12.965 2.879 1.00 92.19 212 ILE A C 1
ATOM 1773 O O . ILE A 1 212 ? -0.514 13.453 2.052 1.00 92.19 212 ILE A O 1
ATOM 1777 N N . ASP A 1 213 ? -0.154 12.283 3.942 1.00 88.88 213 ASP A N 1
ATOM 1778 C CA . ASP A 1 213 ? -1.551 12.116 4.319 1.00 88.88 213 ASP A CA 1
ATOM 1779 C C . ASP A 1 213 ? -1.828 12.912 5.596 1.00 88.88 213 ASP A C 1
ATOM 1781 O O . ASP A 1 213 ? -1.102 12.797 6.584 1.00 88.88 213 ASP A O 1
ATOM 1785 N N . LEU A 1 214 ? -2.885 13.715 5.578 1.00 86.19 214 LEU A N 1
ATOM 1786 C CA . LEU A 1 214 ? -3.403 14.450 6.723 1.00 86.19 214 LEU A CA 1
ATOM 1787 C C . LEU A 1 214 ? -4.745 13.843 7.115 1.00 86.19 214 LEU A C 1
ATOM 1789 O O . LEU A 1 214 ? -5.672 13.789 6.304 1.00 86.19 214 LEU A O 1
ATOM 1793 N N . PHE A 1 215 ? -4.850 13.412 8.365 1.00 81.19 215 PHE A N 1
ATOM 1794 C CA . PHE A 1 215 ? -6.042 12.782 8.910 1.00 81.19 215 PHE A CA 1
ATOM 1795 C C . PHE A 1 215 ? -6.764 13.729 9.866 1.00 81.19 215 PHE A C 1
ATOM 1797 O O . PHE A 1 215 ? -6.180 14.324 10.765 1.00 81.19 215 PHE A O 1
ATOM 1804 N N . SER A 1 216 ? -8.072 13.841 9.702 1.00 74.81 216 SER A N 1
ATOM 1805 C CA . SER A 1 216 ? -8.981 14.456 10.661 1.00 74.81 216 SER A CA 1
ATOM 1806 C C . SER A 1 216 ? -10.136 13.495 10.926 1.00 74.81 216 SER A C 1
ATOM 1808 O O . SER A 1 216 ? -10.345 12.538 10.185 1.00 74.81 216 SER A O 1
ATOM 1810 N N . LYS A 1 217 ? -10.944 13.757 11.958 1.00 72.25 217 LYS A N 1
ATOM 1811 C CA . LYS A 1 217 ? -12.078 12.890 12.333 1.00 72.25 217 LYS A CA 1
ATOM 1812 C C . LYS A 1 217 ? -13.097 12.670 11.206 1.00 72.25 217 LYS A C 1
ATOM 1814 O O . LYS A 1 217 ? -13.888 11.739 11.285 1.00 72.25 217 LYS A O 1
ATOM 1819 N N . ARG A 1 218 ? -13.146 13.567 10.218 1.00 73.25 218 ARG A N 1
ATOM 1820 C CA . ARG A 1 218 ? -14.145 13.562 9.133 1.00 73.25 218 ARG A CA 1
ATOM 1821 C C . ARG A 1 218 ? -13.559 13.684 7.732 1.00 73.25 218 ARG A C 1
ATOM 1823 O O . ARG A 1 218 ? -14.319 13.626 6.779 1.00 73.25 218 ARG A O 1
ATOM 1830 N N . LEU A 1 219 ? -12.264 13.955 7.620 1.00 77.50 219 LEU A N 1
ATOM 1831 C CA . LEU A 1 219 ? -11.624 14.309 6.358 1.00 77.50 219 LEU A CA 1
ATOM 1832 C C . LEU A 1 219 ? -10.251 13.658 6.310 1.00 77.50 219 LEU A C 1
ATOM 1834 O O . LEU A 1 219 ? -9.509 13.714 7.293 1.00 77.50 219 LEU A O 1
ATOM 1838 N N . LYS A 1 220 ? -9.901 13.109 5.154 1.00 82.12 220 LYS A N 1
ATOM 1839 C CA . LYS A 1 220 ? -8.541 12.689 4.830 1.00 82.12 220 LYS A CA 1
ATOM 1840 C C . LYS A 1 220 ? -8.092 13.453 3.595 1.00 82.12 220 LYS A C 1
ATOM 1842 O O . LYS A 1 220 ? -8.745 13.404 2.556 1.00 82.12 220 LYS A O 1
ATOM 1847 N N . TYR A 1 221 ? -6.978 14.161 3.714 1.00 87.94 221 TYR A N 1
ATOM 1848 C CA . TYR A 1 221 ? -6.323 14.796 2.578 1.00 87.94 221 TYR A CA 1
ATOM 1849 C C . TYR A 1 221 ? -5.038 14.045 2.258 1.00 87.94 221 TYR A C 1
ATOM 1851 O O . TYR A 1 221 ? -4.203 13.855 3.137 1.00 87.94 221 TYR A O 1
ATOM 1859 N N . SER A 1 222 ? -4.871 13.648 1.004 1.00 88.69 222 SER A N 1
ATOM 1860 C CA . SER A 1 222 ? -3.691 12.938 0.526 1.00 88.69 222 SER A CA 1
ATOM 1861 C C . SER A 1 222 ? -3.052 13.716 -0.611 1.00 88.69 222 SER A C 1
ATOM 1863 O O . SER A 1 222 ? -3.690 14.000 -1.625 1.00 88.69 222 SER A O 1
ATOM 1865 N N . PHE A 1 223 ? -1.772 14.030 -0.456 1.00 92.38 223 PHE A N 1
ATOM 1866 C CA . PHE A 1 223 ? -0.944 14.655 -1.477 1.00 92.38 223 PHE A CA 1
ATOM 1867 C C . PHE A 1 223 ? 0.208 13.727 -1.840 1.00 92.38 223 PHE A C 1
ATOM 1869 O O . PHE A 1 223 ? 0.809 13.112 -0.961 1.00 92.38 223 PHE A O 1
ATOM 1876 N N . PHE A 1 224 ? 0.543 13.645 -3.123 1.00 92.25 224 PHE A N 1
ATOM 1877 C CA . PHE A 1 224 ? 1.731 12.938 -3.571 1.00 92.25 224 PHE A CA 1
ATOM 1878 C C . PHE A 1 224 ? 2.466 13.694 -4.670 1.00 92.25 224 PHE A C 1
ATOM 1880 O O . PHE A 1 224 ? 1.878 14.429 -5.468 1.00 92.25 224 PHE A O 1
ATOM 1887 N N . ILE A 1 225 ? 3.768 13.449 -4.725 1.00 93.81 225 ILE A N 1
ATOM 1888 C CA . ILE A 1 225 ? 4.642 13.800 -5.834 1.00 93.81 225 ILE A CA 1
ATOM 1889 C C . ILE A 1 225 ? 5.428 12.561 -6.238 1.00 93.81 225 ILE A C 1
ATOM 1891 O O . ILE A 1 225 ? 5.902 11.808 -5.389 1.00 93.81 225 ILE A O 1
ATOM 1895 N N . SER A 1 226 ? 5.555 12.353 -7.540 1.00 91.88 226 SER A N 1
ATOM 1896 C CA . SER A 1 226 ? 6.296 11.253 -8.128 1.00 91.88 226 SER A CA 1
ATOM 1897 C C . SER A 1 226 ? 7.148 11.727 -9.293 1.00 91.88 226 SER A C 1
ATOM 1899 O O . SER A 1 226 ? 6.747 12.616 -10.047 1.00 91.88 226 SER A O 1
ATOM 1901 N N . GLN A 1 227 ? 8.325 11.128 -9.452 1.00 88.62 227 GLN A N 1
ATOM 1902 C CA . GLN A 1 227 ? 9.122 11.276 -10.660 1.00 88.62 227 GLN A CA 1
ATOM 1903 C C . GLN A 1 227 ? 8.772 10.146 -11.629 1.00 88.62 227 GLN A C 1
ATOM 1905 O O . GLN A 1 227 ? 8.840 8.969 -11.287 1.00 88.62 227 GLN A O 1
ATOM 1910 N N . LEU A 1 228 ? 8.396 10.517 -12.849 1.00 83.81 228 LEU A N 1
ATOM 1911 C CA . LEU A 1 228 ? 8.138 9.572 -13.926 1.00 83.81 228 LEU A CA 1
ATOM 1912 C C . LEU A 1 228 ? 9.435 9.251 -14.663 1.00 83.81 228 LEU A C 1
ATOM 1914 O O . LEU A 1 228 ? 10.368 10.056 -14.691 1.00 83.81 228 LEU A O 1
ATOM 1918 N N . GLU A 1 229 ? 9.451 8.106 -15.342 1.00 77.75 229 GLU A N 1
ATOM 1919 C CA . GLU A 1 229 ? 10.571 7.726 -16.195 1.00 77.75 229 GLU A CA 1
ATOM 1920 C C . GLU A 1 229 ? 10.889 8.810 -17.232 1.00 77.75 229 GLU A C 1
ATOM 1922 O O . GLU A 1 229 ? 9.996 9.420 -17.851 1.00 77.75 229 GLU A O 1
ATOM 1927 N N . ASN A 1 230 ? 12.188 9.026 -17.434 1.00 79.75 230 ASN A N 1
ATOM 1928 C CA . ASN A 1 230 ? 12.689 9.989 -18.400 1.00 79.75 230 ASN A CA 1
ATOM 1929 C C . ASN A 1 230 ? 12.222 9.602 -19.798 1.00 79.75 230 ASN A C 1
ATOM 1931 O O . ASN A 1 230 ? 12.413 8.476 -20.256 1.00 79.75 230 ASN A O 1
ATOM 1935 N N . ARG A 1 231 ? 11.600 10.558 -20.486 1.00 79.19 231 ARG A N 1
ATOM 1936 C CA . ARG A 1 231 ? 11.204 10.373 -21.878 1.00 79.19 231 ARG A CA 1
ATOM 1937 C C . ARG A 1 231 ? 12.235 11.059 -22.754 1.00 79.19 231 ARG A C 1
ATOM 1939 O O . ARG A 1 231 ? 12.415 12.273 -22.662 1.00 79.19 231 ARG A O 1
ATOM 1946 N N . ASN A 1 232 ? 12.850 10.277 -23.633 1.00 80.88 232 ASN A N 1
ATOM 1947 C CA . ASN A 1 232 ? 13.574 10.826 -24.765 1.00 80.88 232 ASN A CA 1
ATOM 1948 C C . ASN A 1 232 ? 12.548 11.328 -25.778 1.00 80.88 232 ASN A C 1
ATOM 1950 O O . ASN A 1 232 ? 11.642 10.591 -26.173 1.00 80.88 232 ASN A O 1
ATOM 1954 N N . TYR A 1 233 ? 12.668 12.586 -26.173 1.00 80.25 233 TYR A N 1
ATOM 1955 C CA . TYR A 1 233 ? 11.850 13.172 -27.223 1.00 80.25 233 TYR A CA 1
ATOM 1956 C C . TYR A 1 233 ? 12.753 13.890 -28.218 1.00 80.25 233 TYR A C 1
ATOM 1958 O O . TYR A 1 233 ? 13.866 14.307 -27.889 1.00 80.25 233 TYR A O 1
ATOM 1966 N N . SER A 1 234 ? 12.275 14.004 -29.453 1.00 82.50 234 SER A N 1
ATOM 1967 C CA . SER A 1 234 ? 12.950 14.784 -30.47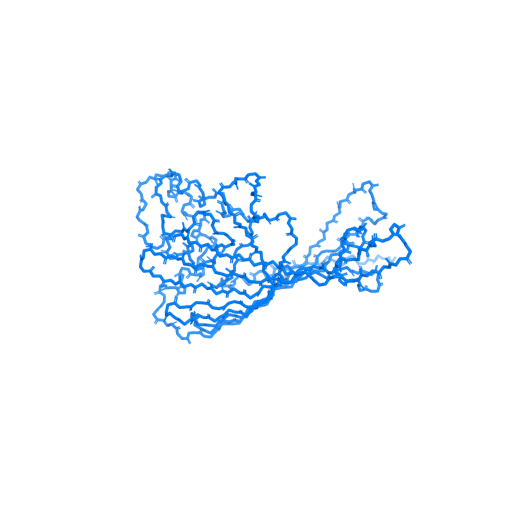8 1.00 82.50 234 SER A CA 1
ATOM 1968 C C . SER A 1 234 ? 12.020 15.896 -30.943 1.00 82.50 234 SER A C 1
ATOM 1970 O O . SER A 1 234 ? 11.002 15.587 -31.565 1.00 82.50 234 SER A O 1
ATOM 1972 N N . PRO A 1 235 ? 12.320 17.166 -30.626 1.00 78.19 235 PRO A N 1
ATOM 1973 C CA . PRO A 1 235 ? 11.517 18.285 -31.109 1.00 78.19 235 PRO A CA 1
ATOM 1974 C C . PRO A 1 235 ? 11.647 18.463 -32.632 1.00 78.19 235 PRO A C 1
ATOM 1976 O O . PRO A 1 235 ? 10.704 18.914 -33.273 1.00 78.19 235 PRO A O 1
ATOM 1979 N N . ASP A 1 236 ? 12.760 18.008 -33.222 1.00 82.12 236 ASP A N 1
ATOM 1980 C CA . ASP A 1 236 ? 13.119 18.255 -34.624 1.00 82.12 236 ASP A CA 1
ATOM 1981 C C . ASP A 1 236 ? 13.087 16.983 -35.492 1.00 82.12 236 ASP A C 1
ATOM 1983 O O . ASP A 1 236 ? 14.014 16.711 -36.261 1.00 82.12 236 ASP A O 1
ATOM 1987 N N . SER A 1 237 ? 12.035 16.165 -35.368 1.00 75.62 237 SER A N 1
ATOM 1988 C CA . SER A 1 237 ? 11.821 14.969 -36.213 1.00 75.62 237 SER A CA 1
ATOM 1989 C C . SER A 1 237 ? 13.002 13.975 -36.244 1.00 75.62 237 SER A C 1
ATOM 1991 O O . SER A 1 237 ? 13.278 13.357 -37.269 1.00 75.62 237 SER A O 1
ATOM 1993 N N . GLY A 1 238 ? 13.716 13.815 -35.126 1.00 71.81 238 GLY A N 1
ATOM 1994 C CA . GLY A 1 238 ? 14.763 12.800 -34.946 1.00 71.81 238 GLY A CA 1
ATOM 1995 C C . GLY A 1 238 ? 16.208 13.299 -35.045 1.00 71.81 238 GLY A C 1
ATOM 1996 O O . GLY A 1 238 ? 17.119 12.504 -34.835 1.00 71.81 238 GLY A O 1
ATOM 1997 N N . LYS A 1 239 ? 16.454 14.588 -35.329 1.00 74.75 239 LYS A N 1
ATOM 1998 C CA . LYS A 1 239 ? 17.827 15.132 -35.438 1.00 74.75 239 LYS A CA 1
ATOM 1999 C C . LYS A 1 239 ? 18.517 15.350 -34.090 1.00 74.75 239 LYS A C 1
ATOM 2001 O O . LYS A 1 239 ? 19.735 15.251 -33.995 1.00 74.75 239 LYS A O 1
ATOM 2006 N N . THR A 1 240 ? 17.739 15.649 -33.059 1.00 76.00 240 THR A N 1
ATOM 2007 C CA . THR A 1 240 ? 18.211 15.928 -31.700 1.00 76.00 240 THR A CA 1
ATOM 2008 C C . THR A 1 240 ? 17.391 15.102 -30.721 1.00 76.00 240 THR A C 1
ATOM 2010 O O . THR A 1 240 ? 16.164 15.177 -30.710 1.00 76.00 240 THR A O 1
ATOM 2013 N N . THR A 1 241 ? 18.044 14.271 -29.913 1.00 77.19 241 THR A N 1
ATOM 2014 C CA . THR A 1 241 ? 17.383 13.518 -28.839 1.00 77.19 241 THR A CA 1
ATOM 2015 C C . THR A 1 241 ? 17.647 14.215 -27.517 1.00 77.19 241 THR A C 1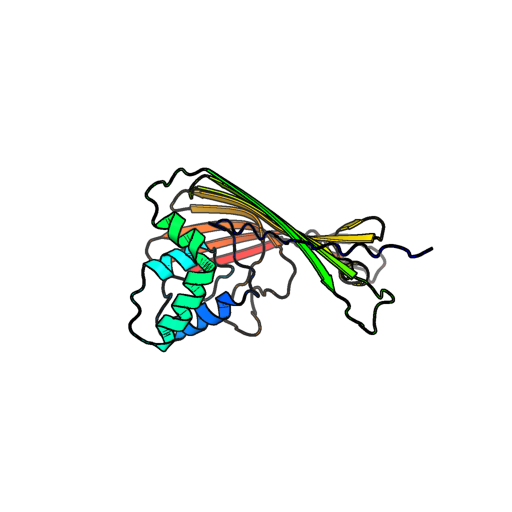
ATOM 2017 O O . THR A 1 241 ? 18.790 14.263 -27.062 1.00 77.19 241 THR A O 1
ATOM 2020 N N . LEU A 1 242 ? 16.594 14.750 -26.906 1.00 81.12 242 LEU A N 1
ATOM 2021 C CA . LEU A 1 242 ? 16.654 15.403 -25.604 1.00 81.12 242 LEU A CA 1
ATOM 2022 C C . LEU A 1 242 ? 15.937 14.541 -24.565 1.00 81.12 242 LEU A C 1
ATOM 2024 O O . LEU A 1 242 ? 14.904 13.933 -24.848 1.00 81.12 242 LEU A O 1
ATOM 2028 N N . SER A 1 243 ? 16.484 14.504 -23.353 1.00 83.25 243 SER A N 1
ATOM 2029 C CA . SER A 1 243 ? 15.865 13.835 -22.208 1.00 83.25 243 SER A CA 1
ATOM 2030 C C . SER A 1 243 ? 15.099 14.859 -21.377 1.00 83.25 243 SER A C 1
ATOM 2032 O O . SER A 1 243 ? 15.664 15.878 -20.982 1.00 83.25 243 SER A O 1
ATOM 2034 N N . ALA A 1 244 ? 13.826 14.587 -21.088 1.00 82.50 244 ALA A N 1
ATOM 2035 C CA . ALA A 1 244 ? 13.037 15.366 -20.137 1.00 82.50 244 ALA A CA 1
ATOM 2036 C C . ALA A 1 244 ? 12.755 14.556 -18.869 1.00 82.50 244 ALA A C 1
ATOM 2038 O O . ALA A 1 244 ? 12.147 13.481 -18.932 1.00 82.50 244 ALA A O 1
ATOM 2039 N N . ASN A 1 245 ? 13.128 15.129 -17.722 1.00 86.19 245 ASN A N 1
ATOM 2040 C CA . ASN A 1 245 ? 12.638 14.688 -16.420 1.00 86.19 245 ASN A CA 1
ATOM 2041 C C . ASN A 1 245 ? 11.174 15.117 -16.292 1.00 86.19 245 ASN A C 1
ATOM 2043 O O . ASN A 1 245 ? 10.832 16.269 -16.568 1.00 86.19 245 ASN A O 1
ATOM 2047 N N . ARG A 1 246 ? 10.303 14.194 -15.888 1.00 87.38 246 ARG A N 1
ATOM 2048 C CA . ARG A 1 246 ? 8.867 14.452 -15.745 1.00 87.38 246 ARG A CA 1
ATOM 2049 C C . ARG A 1 246 ? 8.439 14.159 -14.319 1.00 87.38 246 ARG A C 1
ATOM 2051 O O . ARG A 1 246 ? 8.880 13.179 -13.729 1.00 87.38 246 ARG A O 1
ATOM 2058 N N . TYR A 1 247 ? 7.547 14.991 -13.802 1.00 89.94 247 TYR A N 1
ATOM 2059 C CA . TYR A 1 247 ? 7.008 14.860 -12.455 1.00 89.94 247 TYR A CA 1
ATOM 2060 C C . TYR A 1 247 ? 5.484 14.787 -12.525 1.00 89.94 247 TYR A C 1
ATOM 2062 O O . TYR A 1 247 ? 4.864 15.465 -13.344 1.00 89.94 247 TYR A O 1
ATOM 2070 N N . LEU A 1 248 ? 4.898 13.953 -11.675 1.00 89.31 248 LEU A N 1
ATOM 2071 C CA . LEU A 1 248 ? 3.463 13.821 -11.472 1.00 89.31 248 LEU A CA 1
ATOM 2072 C C . LEU A 1 248 ? 3.148 14.250 -10.044 1.00 89.31 248 LEU A C 1
ATOM 2074 O O . LEU A 1 248 ? 3.727 13.722 -9.099 1.00 89.31 248 LEU A O 1
ATOM 2078 N N . THR A 1 249 ? 2.223 15.186 -9.882 1.00 91.44 249 THR A N 1
ATOM 2079 C CA . THR A 1 249 ? 1.709 15.584 -8.571 1.00 91.44 249 THR A CA 1
ATOM 2080 C C . THR A 1 249 ? 0.202 15.408 -8.539 1.00 91.44 249 THR A C 1
ATOM 2082 O O . THR A 1 249 ? -0.478 15.553 -9.556 1.00 91.44 249 THR A O 1
ATOM 2085 N N . GLY A 1 250 ? -0.329 15.089 -7.366 1.00 89.06 250 GLY A N 1
ATOM 2086 C CA . GLY A 1 250 ? -1.764 14.956 -7.165 1.00 89.06 250 GLY A CA 1
ATOM 2087 C C . GLY A 1 250 ? -2.145 15.250 -5.725 1.00 89.06 250 GLY A C 1
ATOM 2088 O O . GLY A 1 250 ? -1.437 14.863 -4.798 1.00 89.06 250 GLY A O 1
ATOM 2089 N N . GLY A 1 251 ? -3.275 15.930 -5.544 1.00 89.38 251 GLY A N 1
ATOM 2090 C CA . GLY A 1 251 ? -3.921 16.155 -4.251 1.00 89.38 251 GLY A CA 1
ATOM 2091 C C . GLY A 1 251 ? -5.371 15.680 -4.303 1.00 89.38 251 GLY A C 1
ATOM 2092 O O . GLY A 1 251 ? -6.062 15.934 -5.289 1.00 89.38 251 GLY A O 1
ATOM 2093 N N . GLY A 1 252 ? -5.822 14.979 -3.267 1.00 83.69 252 GLY A N 1
ATOM 2094 C CA . GLY A 1 252 ? -7.184 14.467 -3.155 1.00 83.69 252 GLY A CA 1
ATOM 2095 C C . GLY A 1 252 ? -7.716 14.635 -1.738 1.00 83.69 252 GLY A C 1
ATOM 2096 O O . GLY A 1 252 ? -6.992 14.408 -0.771 1.00 83.69 252 GLY A O 1
ATOM 2097 N N . LEU A 1 253 ? -8.981 15.035 -1.624 1.00 83.88 253 LEU A N 1
ATOM 2098 C CA . LEU A 1 253 ? -9.724 15.093 -0.368 1.00 83.88 253 LEU A CA 1
ATOM 2099 C C . LEU A 1 253 ? -10.816 14.021 -0.406 1.00 83.88 253 LEU A C 1
ATOM 2101 O O . LEU A 1 253 ? -11.531 13.909 -1.405 1.00 83.88 253 LEU A O 1
ATOM 2105 N N . SER A 1 254 ? -10.933 13.253 0.671 1.00 71.88 254 SER A N 1
ATOM 2106 C CA . SER A 1 254 ? -11.969 12.236 0.877 1.00 71.88 254 SER A CA 1
ATOM 2107 C C . SER A 1 254 ? -12.631 12.383 2.233 1.00 71.88 254 SER A C 1
ATOM 2109 O O . SER A 1 254 ? -11.896 12.729 3.191 1.00 71.88 254 SER A O 1
#

InterPro domains:
  IPR026950 Capsule assembly protein Wzi [PF14052] (118-215)
  IPR038636 Capsule assembly protein Wzi superfamily [G3DSA:2.40.160.130] (23-254)

Sequence (254 aa):
MLKKFFLLFVFAVEIIFAQFQETIPTDYWIYKLVEELKLRGYFRGLPQGYKPYSRIEVVKQILDEGVSGEFERKLFKMLEDEFQDEIKFLTSNDKNDFSVKAGLMLSEYAVRDNFSSRTFRFRGRAKFAFYFGDKFTLYNNSLADQNLLDDTTYTGNRFRGFFAGYTEQGYLRLNFEPVSIKLGRDYIKWGYGRGGNLLVSDYAIPYDVLQIDLFSKRLKYSFFISQLENRNYSPDSGKTTLSANRYLTGGGLS

Foldseek 3Di:
DDPDDDPDDPPQPPPDAAPQFDFDQPPDPLVVLCVVVVVVVAPPVDDQQWDRDTLNSVLVSLVVDDDDDPVNVVSSVVSCVVRVNNNVLVPDPDQFDWDKDKHKDKDKDQDPDPQDPDRTWIKMWIWIWTDGGPFKIWIWIKIWTLVLLSDPPRPADDDVNRTGMGTQDTWMWGDDVQKIWIFAWYAIGGGNDPVAHPPGGSPDGTFGKIKMWGDDPPKIKIKIKTWDDWDFDDPPPPPDTDTDTDMDIDIDMD

Secondary structure (DSSP, 8-state):
-------------------TTPBPPTTSTHHHHHHHHHHTT--TTS-TTEEPPBHHHHHHHHHHPPP-SHHHHHHHHHHHHHSHHHHHHHHSS-TT-EEEEEEEEEEE-----TT---SS-EEEEEEEEEEETTTEEEEEEEEEESGGGT-TT--SEEETTTEEEEEEEEEEEEEETTEEEEEEEE--EESS-SS--SSB-TTS--EEEEEEEEE-SS-EEEEEEEEEEEEEE-TTTTS--EEEEEEEEEEEE-